Protein AF-A0A9E4B2H9-F1 (afdb_monomer_lite)

Structure (mmCIF, N/CA/C/O backbone):
data_AF-A0A9E4B2H9-F1
#
_entry.id   AF-A0A9E4B2H9-F1
#
loop_
_atom_site.group_PDB
_atom_site.id
_atom_site.type_symbol
_atom_site.label_atom_id
_atom_site.label_alt_id
_atom_site.label_comp_id
_atom_site.label_asym_id
_atom_site.label_entity_id
_atom_site.label_seq_id
_atom_site.pdbx_PDB_ins_code
_atom_site.Cartn_x
_atom_site.Cartn_y
_atom_site.Cartn_z
_atom_site.occupancy
_atom_site.B_iso_or_equiv
_atom_site.auth_seq_id
_atom_site.auth_comp_id
_atom_site.auth_asym_id
_atom_site.auth_atom_id
_atom_site.pdbx_PDB_model_num
ATOM 1 N N . TRP A 1 1 ? -1.159 -6.171 -7.414 1.00 56.97 1 TRP A N 1
ATOM 2 C CA . TRP A 1 1 ? 0.015 -5.582 -8.098 1.00 56.97 1 TRP A CA 1
ATOM 3 C C . TRP A 1 1 ? 0.916 -6.727 -8.570 1.00 56.97 1 TRP A C 1
ATOM 5 O O . TRP A 1 1 ? 1.535 -7.378 -7.738 1.00 56.97 1 TRP A O 1
ATOM 15 N N . HIS A 1 2 ? 0.885 -7.074 -9.861 1.00 56.12 2 HIS A N 1
ATOM 16 C CA . HIS A 1 2 ? 1.492 -8.316 -10.371 1.00 56.12 2 HIS A CA 1
ATOM 17 C C . HIS A 1 2 ? 3.018 -8.215 -10.554 1.00 56.12 2 HIS A C 1
ATOM 19 O O . HIS A 1 2 ? 3.525 -7.125 -10.846 1.00 56.12 2 HIS A O 1
ATOM 25 N N . PRO A 1 3 ? 3.767 -9.320 -10.392 1.00 66.88 3 PRO A N 1
ATOM 26 C CA . PRO A 1 3 ? 5.166 -9.367 -10.803 1.00 66.88 3 PRO A CA 1
ATOM 27 C C . PRO A 1 3 ? 5.279 -9.070 -12.304 1.00 66.88 3 PRO A C 1
ATOM 29 O O . PRO A 1 3 ? 4.424 -9.472 -13.089 1.00 66.88 3 PRO A O 1
ATOM 32 N N . VAL A 1 4 ? 6.327 -8.344 -12.695 1.00 78.75 4 VAL A N 1
ATOM 33 C CA . VAL A 1 4 ? 6.610 -8.077 -14.111 1.00 78.75 4 VAL A CA 1
ATOM 34 C C . VAL A 1 4 ? 7.049 -9.389 -14.752 1.00 78.75 4 VAL A C 1
ATOM 36 O O . VAL A 1 4 ? 8.095 -9.934 -14.393 1.00 78.75 4 VAL A O 1
ATOM 39 N N . VAL A 1 5 ? 6.229 -9.910 -15.662 1.00 83.50 5 VAL A N 1
ATOM 40 C CA . VAL A 1 5 ? 6.544 -11.115 -16.430 1.00 83.50 5 VAL A CA 1
ATOM 41 C C . VAL A 1 5 ? 7.420 -10.702 -17.602 1.00 83.50 5 VAL A C 1
ATOM 43 O O . VAL A 1 5 ? 7.015 -9.887 -18.423 1.00 83.50 5 VAL A O 1
ATOM 46 N N . VAL A 1 6 ? 8.633 -11.246 -17.650 1.00 83.81 6 VAL A N 1
ATOM 47 C CA . VAL A 1 6 ? 9.589 -10.986 -18.730 1.00 83.81 6 VAL A CA 1
ATOM 48 C C . VAL A 1 6 ? 9.412 -12.073 -19.790 1.00 83.81 6 VAL A C 1
ATOM 50 O O . VAL A 1 6 ? 9.622 -13.246 -19.453 1.00 83.81 6 VAL A O 1
ATOM 53 N N . PRO A 1 7 ? 9.026 -11.730 -21.031 1.00 88.12 7 PRO A N 1
ATOM 54 C CA . PRO A 1 7 ? 8.893 -12.702 -22.107 1.00 88.12 7 PRO A CA 1
ATOM 55 C C . PRO A 1 7 ? 10.224 -13.416 -22.402 1.00 88.12 7 PRO A C 1
ATOM 57 O O . PRO A 1 7 ? 11.280 -12.794 -22.267 1.00 88.12 7 PRO A O 1
ATOM 60 N N . PRO A 1 8 ? 10.203 -14.694 -22.831 1.00 87.75 8 PRO A N 1
ATOM 61 C CA . PRO A 1 8 ? 11.420 -15.443 -23.157 1.00 87.75 8 PRO A CA 1
ATOM 62 C C . PRO A 1 8 ? 12.313 -14.747 -24.192 1.00 87.75 8 PRO A C 1
ATOM 64 O O . PRO A 1 8 ? 13.497 -14.577 -23.932 1.00 87.75 8 PRO A O 1
ATOM 67 N N . HIS A 1 9 ? 11.732 -14.216 -25.275 1.00 88.19 9 HIS A N 1
ATOM 68 C CA . HIS A 1 9 ? 12.484 -13.526 -26.333 1.00 88.19 9 HIS A CA 1
ATOM 69 C C . HIS A 1 9 ? 13.243 -12.283 -25.840 1.00 88.19 9 HIS A C 1
ATOM 71 O O . HIS A 1 9 ? 14.289 -11.943 -26.377 1.00 88.19 9 HIS A O 1
ATOM 77 N N . VAL A 1 10 ? 12.750 -11.602 -24.797 1.00 86.50 10 VAL A N 1
ATOM 78 C CA . VAL A 1 10 ? 13.459 -10.457 -24.202 1.00 86.50 10 VAL A CA 1
ATOM 79 C C . VAL A 1 10 ? 14.716 -10.938 -23.482 1.00 86.50 10 VAL A C 1
ATOM 81 O O . VAL A 1 10 ? 15.752 -10.286 -23.559 1.00 86.50 10 VAL A O 1
ATOM 84 N N . LYS A 1 11 ? 14.646 -12.092 -22.804 1.00 83.75 11 LYS A N 1
ATOM 85 C CA . LYS A 1 11 ? 15.816 -12.702 -22.157 1.00 83.75 11 LYS A CA 1
ATOM 86 C C . LYS A 1 11 ? 16.831 -13.165 -23.193 1.00 83.75 11 LYS A C 1
ATOM 88 O O . LYS A 1 11 ? 17.999 -12.836 -23.050 1.00 83.75 11 LYS A O 1
ATOM 93 N N . GLU A 1 12 ? 16.368 -13.832 -24.246 1.00 85.50 12 GLU A N 1
ATOM 94 C CA . GLU A 1 12 ? 17.206 -14.279 -25.364 1.00 85.50 12 GLU A CA 1
ATOM 95 C C . GLU A 1 12 ? 17.902 -13.088 -26.038 1.00 85.50 12 GLU A C 1
ATOM 97 O O . GLU A 1 12 ? 19.114 -13.104 -26.204 1.00 85.50 12 GLU A O 1
ATOM 102 N N . ARG A 1 13 ? 17.183 -11.990 -26.315 1.00 84.62 13 ARG A N 1
ATOM 103 C CA . ARG A 1 13 ? 17.764 -10.762 -26.889 1.00 84.62 13 ARG A CA 1
ATOM 104 C C . ARG A 1 13 ? 18.827 -10.130 -25.983 1.00 84.62 13 ARG A C 1
ATOM 106 O O . ARG A 1 13 ? 19.807 -9.576 -26.480 1.00 84.62 13 ARG A O 1
ATOM 113 N N . ILE A 1 14 ? 18.639 -10.190 -24.662 1.00 81.56 14 ILE A N 1
ATOM 114 C CA . ILE A 1 14 ? 19.653 -9.752 -23.695 1.00 81.56 14 ILE A CA 1
ATOM 115 C C . ILE A 1 14 ? 20.864 -10.690 -23.763 1.00 81.56 14 ILE A C 1
ATOM 117 O O . ILE A 1 14 ? 21.980 -10.209 -23.916 1.00 81.56 14 ILE A O 1
ATOM 121 N N . GLU A 1 15 ? 20.659 -12.006 -23.721 1.00 78.31 15 GLU A N 1
ATOM 122 C CA . GLU A 1 15 ? 21.716 -13.026 -23.793 1.00 78.31 15 GLU A CA 1
ATOM 123 C C . GLU A 1 15 ? 22.528 -12.951 -25.097 1.00 78.31 15 GLU A C 1
ATOM 125 O O . GLU A 1 15 ? 23.756 -12.947 -25.050 1.00 78.31 15 GLU A O 1
ATOM 130 N N . GLU A 1 16 ? 21.883 -12.769 -26.249 1.00 80.62 16 GLU A N 1
ATOM 131 C CA . GLU A 1 16 ? 22.552 -12.549 -27.536 1.00 80.62 16 GLU A CA 1
ATOM 132 C C . GLU A 1 16 ? 23.411 -11.283 -27.518 1.00 80.62 16 GLU A C 1
ATOM 134 O O . GLU A 1 16 ? 24.541 -11.271 -28.014 1.00 80.62 16 GLU A O 1
ATOM 139 N N . ARG A 1 17 ? 22.900 -10.201 -26.920 1.00 72.88 17 ARG A N 1
ATOM 140 C CA . ARG A 1 17 ? 23.664 -8.958 -26.784 1.00 72.88 17 ARG A CA 1
ATOM 141 C C . ARG A 1 17 ? 24.882 -9.153 -25.884 1.00 72.88 17 ARG A C 1
ATOM 143 O O . ARG A 1 17 ? 25.956 -8.646 -26.205 1.00 72.88 17 ARG A O 1
ATOM 150 N N . ILE A 1 18 ? 24.730 -9.944 -24.824 1.00 64.50 18 ILE A N 1
ATOM 151 C CA . ILE A 1 18 ? 25.800 -10.317 -23.895 1.00 64.50 18 ILE A CA 1
ATOM 152 C C . ILE A 1 18 ? 26.868 -11.154 -24.600 1.00 64.50 18 ILE A C 1
ATOM 154 O O . ILE A 1 18 ? 28.053 -10.864 -24.452 1.00 64.50 18 ILE A O 1
ATOM 158 N N . GLU A 1 19 ? 26.487 -12.162 -25.388 1.00 60.78 19 GLU A N 1
ATOM 159 C CA . GLU A 1 19 ? 27.445 -12.984 -26.133 1.00 60.78 19 GLU A CA 1
ATOM 160 C C . GLU A 1 19 ? 28.231 -12.161 -27.158 1.00 60.78 19 GLU A C 1
ATOM 162 O O . GLU A 1 19 ? 29.438 -12.354 -27.316 1.00 60.78 19 GLU A O 1
ATOM 167 N N . VAL A 1 20 ? 27.578 -11.216 -27.839 1.00 59.59 20 VAL A N 1
ATOM 168 C CA . VAL A 1 20 ? 28.233 -10.321 -28.804 1.00 59.59 20 VAL A CA 1
ATOM 169 C C . VAL A 1 20 ? 29.231 -9.383 -28.115 1.00 59.59 20 VAL A C 1
ATOM 171 O O . VAL A 1 20 ? 30.332 -9.187 -28.631 1.00 59.59 20 VAL A O 1
ATOM 174 N N . GLU A 1 21 ? 28.904 -8.853 -26.935 1.00 55.22 21 GLU A N 1
ATOM 175 C CA . GLU A 1 21 ? 29.811 -8.006 -26.143 1.00 55.22 21 GLU A CA 1
ATOM 176 C C . GLU A 1 21 ? 30.905 -8.792 -25.403 1.00 55.22 21 GLU A C 1
ATOM 178 O O . GLU A 1 21 ? 31.947 -8.225 -25.067 1.00 55.22 21 GLU A O 1
ATOM 183 N N . ALA A 1 22 ? 30.713 -10.096 -25.181 1.00 52.25 22 ALA A N 1
ATOM 184 C CA . ALA A 1 22 ? 31.711 -10.997 -24.607 1.00 52.25 22 ALA A CA 1
ATOM 185 C C . ALA A 1 22 ? 32.711 -11.548 -25.645 1.00 52.25 22 ALA A C 1
ATOM 187 O O . ALA A 1 22 ? 33.802 -11.974 -25.273 1.00 52.25 22 ALA A O 1
ATOM 188 N N . ARG A 1 23 ? 32.419 -11.497 -26.952 1.00 52.22 23 ARG A N 1
ATOM 189 C CA . ARG A 1 23 ? 33.335 -11.977 -28.013 1.00 52.22 23 ARG A CA 1
ATOM 190 C C . ARG A 1 23 ? 34.690 -11.252 -28.142 1.00 52.22 23 ARG A C 1
ATOM 192 O O . ARG A 1 23 ? 35.621 -11.887 -28.630 1.00 52.22 23 ARG A O 1
ATOM 199 N N . PRO A 1 24 ? 34.918 -10.012 -27.662 1.00 50.19 24 PRO A N 1
ATOM 200 C CA . PRO A 1 24 ? 36.272 -9.459 -27.567 1.00 50.19 24 PRO A CA 1
ATOM 201 C C . PRO A 1 24 ? 37.110 -10.040 -26.409 1.00 50.19 24 PRO A C 1
ATOM 203 O O . PRO A 1 24 ? 38.235 -9.589 -26.202 1.00 50.19 24 PRO A O 1
ATOM 206 N N . GLN A 1 25 ? 36.597 -11.000 -25.624 1.00 49.62 25 GLN A N 1
ATOM 207 C CA . GLN A 1 25 ? 37.294 -11.559 -24.453 1.00 49.62 25 GLN A CA 1
ATOM 208 C C . GLN A 1 25 ? 38.260 -12.708 -24.787 1.00 49.62 25 GLN A C 1
ATOM 210 O O . GLN A 1 25 ? 39.132 -13.018 -23.976 1.00 49.62 25 GLN A O 1
ATOM 215 N N . GLU A 1 26 ? 38.179 -13.303 -25.981 1.00 48.84 26 GLU A N 1
ATOM 216 C CA . GLU A 1 26 ? 39.083 -14.394 -26.384 1.00 48.84 26 GLU A CA 1
ATOM 217 C C . GLU A 1 26 ? 40.485 -13.903 -26.802 1.00 48.84 26 GLU A C 1
ATOM 219 O O . GLU A 1 26 ? 41.414 -14.700 -26.926 1.00 48.84 26 GLU A O 1
ATOM 224 N N . ALA A 1 27 ? 40.692 -12.586 -26.924 1.00 47.78 27 ALA A N 1
ATOM 225 C CA . ALA A 1 27 ? 41.968 -11.983 -27.313 1.00 47.78 27 ALA A CA 1
ATOM 226 C C . ALA A 1 27 ? 42.647 -11.208 -26.160 1.00 47.78 27 ALA A C 1
ATOM 228 O O . ALA A 1 27 ? 42.928 -10.023 -26.273 1.00 47.78 27 ALA A O 1
ATOM 229 N N . GLY A 1 28 ? 42.937 -11.891 -25.048 1.00 52.50 28 GLY A N 1
ATOM 230 C CA . GLY A 1 28 ? 44.059 -11.567 -24.149 1.00 52.50 28 GLY A CA 1
ATOM 231 C C . GLY A 1 28 ? 44.026 -10.246 -23.349 1.00 52.50 28 GLY A C 1
ATOM 232 O O . GLY A 1 28 ? 44.394 -9.187 -23.839 1.00 52.50 28 GLY A O 1
ATOM 233 N N . ARG A 1 29 ? 43.797 -10.380 -22.030 1.00 54.28 29 ARG A N 1
ATOM 234 C CA . ARG A 1 29 ? 44.039 -9.399 -20.940 1.00 54.28 29 ARG A CA 1
ATOM 235 C C . ARG A 1 29 ? 43.204 -8.117 -20.974 1.00 54.28 29 ARG A C 1
ATOM 237 O O . ARG A 1 29 ? 43.684 -7.026 -21.261 1.00 54.28 29 ARG A O 1
ATOM 244 N N . ILE A 1 30 ? 41.982 -8.247 -20.477 1.00 53.84 30 ILE A N 1
ATOM 245 C CA . ILE A 1 30 ? 41.171 -7.115 -20.033 1.00 53.84 30 ILE A CA 1
ATOM 246 C C . ILE A 1 30 ? 41.682 -6.676 -18.653 1.00 53.84 30 ILE A C 1
ATOM 248 O O . ILE A 1 30 ? 41.723 -7.469 -17.711 1.00 53.84 30 ILE A O 1
ATOM 252 N N . SER A 1 31 ? 42.115 -5.421 -18.526 1.00 54.94 31 SER A N 1
ATOM 253 C CA . SER A 1 31 ? 42.462 -4.840 -17.221 1.00 54.94 31 SER A CA 1
ATOM 254 C C . SER A 1 31 ? 41.214 -4.735 -16.332 1.00 54.94 31 SER A C 1
ATOM 256 O O . SER A 1 31 ? 40.101 -4.602 -16.839 1.00 54.94 31 SER A O 1
ATOM 258 N N . GLY A 1 32 ? 41.369 -4.724 -15.002 1.00 52.28 32 GLY A N 1
ATOM 259 C CA . GLY A 1 32 ? 40.224 -4.603 -14.083 1.00 52.28 32 GLY A CA 1
ATOM 260 C C . GLY A 1 32 ? 39.300 -3.418 -14.407 1.00 52.28 32 GLY A C 1
ATOM 261 O O . GLY A 1 32 ? 38.089 -3.529 -14.268 1.00 52.28 32 GLY A O 1
ATOM 262 N N . ASN A 1 33 ? 39.844 -2.319 -14.942 1.00 52.25 33 ASN A N 1
ATOM 263 C CA . ASN A 1 33 ? 39.079 -1.132 -15.327 1.00 52.25 33 ASN A CA 1
ATOM 264 C C . ASN A 1 33 ? 38.197 -1.357 -16.574 1.00 52.25 33 ASN A C 1
ATOM 266 O O . ASN A 1 33 ? 37.056 -0.905 -16.619 1.00 52.25 33 ASN A O 1
ATOM 270 N N . GLN A 1 34 ? 38.678 -2.123 -17.558 1.00 52.31 34 GLN A N 1
ATOM 271 C CA . GLN A 1 34 ? 37.888 -2.501 -18.736 1.00 52.31 34 GLN A CA 1
ATOM 272 C C . GLN A 1 34 ? 36.802 -3.538 -18.396 1.00 52.31 34 GLN A C 1
ATOM 274 O O . GLN A 1 34 ? 35.731 -3.513 -18.999 1.00 52.31 34 GLN A O 1
ATOM 279 N N . TYR A 1 35 ? 37.020 -4.395 -17.389 1.00 52.22 35 TYR A N 1
ATOM 280 C CA . TYR A 1 35 ? 35.978 -5.286 -16.858 1.00 52.22 35 TYR A CA 1
ATOM 281 C C . TYR A 1 35 ? 34.833 -4.494 -16.204 1.00 52.22 35 TYR A C 1
ATOM 283 O O . TYR A 1 35 ? 33.663 -4.787 -16.428 1.00 52.22 35 TYR A O 1
ATOM 291 N N . TYR A 1 36 ? 35.139 -3.439 -15.441 1.00 49.41 36 TYR A N 1
ATOM 292 C CA . TYR A 1 36 ? 34.101 -2.573 -14.870 1.00 49.41 36 TYR A CA 1
ATOM 293 C C . TYR A 1 36 ? 33.351 -1.758 -15.930 1.00 49.41 36 TYR A C 1
ATOM 295 O O . TYR A 1 36 ? 32.141 -1.586 -15.807 1.00 49.41 36 TYR A O 1
ATOM 303 N N . GLN A 1 37 ? 34.033 -1.287 -16.979 1.00 53.34 37 GLN A N 1
ATOM 304 C CA . GLN A 1 37 ? 33.397 -0.552 -18.079 1.00 53.34 37 GLN A CA 1
ATOM 305 C C . GLN A 1 37 ? 32.466 -1.441 -18.913 1.00 53.34 37 GLN A C 1
ATOM 307 O O . GLN A 1 37 ? 31.335 -1.045 -19.176 1.00 53.34 37 GLN A O 1
ATOM 312 N N . THR A 1 38 ? 32.895 -2.657 -19.258 1.00 56.25 38 THR A N 1
ATOM 313 C CA . THR A 1 38 ? 32.060 -3.641 -19.975 1.00 56.25 38 THR A CA 1
ATOM 314 C C . THR A 1 38 ? 30.878 -4.103 -19.128 1.00 56.25 38 THR A C 1
ATOM 316 O O . THR A 1 38 ? 29.753 -4.130 -19.610 1.00 56.25 38 THR A O 1
ATOM 319 N N . ASN A 1 39 ? 31.079 -4.343 -17.829 1.00 59.56 39 ASN A N 1
ATOM 320 C CA . ASN A 1 39 ? 29.987 -4.670 -16.910 1.00 59.56 39 ASN A CA 1
ATOM 321 C C . ASN A 1 39 ? 29.032 -3.476 -16.706 1.00 59.56 39 ASN A C 1
ATOM 323 O O . ASN A 1 39 ? 27.839 -3.672 -16.538 1.00 59.56 39 ASN A O 1
ATOM 327 N N . SER A 1 40 ? 29.506 -2.227 -16.752 1.00 58.94 40 SER A N 1
ATOM 328 C CA . SER A 1 40 ? 28.631 -1.046 -16.703 1.00 58.94 40 SER A CA 1
ATOM 329 C C . SER A 1 40 ? 27.835 -0.840 -17.996 1.00 58.94 40 SER A C 1
ATOM 331 O O . SER A 1 40 ? 26.672 -0.455 -17.919 1.00 58.94 40 SER A O 1
ATOM 333 N N . ALA A 1 41 ? 28.440 -1.085 -19.161 1.00 61.25 41 ALA A N 1
ATOM 334 C CA . ALA A 1 41 ? 27.769 -1.006 -20.459 1.00 61.25 41 ALA A CA 1
ATOM 335 C C . ALA A 1 41 ? 26.704 -2.107 -20.609 1.00 61.25 41 ALA A C 1
ATOM 337 O O . ALA A 1 41 ? 25.562 -1.788 -20.925 1.00 61.25 41 ALA A O 1
ATOM 338 N N . TYR A 1 42 ? 27.034 -3.348 -20.220 1.00 65.38 42 TYR A N 1
ATOM 339 C CA . TYR A 1 42 ? 26.102 -4.481 -20.087 1.00 65.38 42 TYR A CA 1
ATOM 340 C C . TYR A 1 42 ? 24.823 -4.074 -19.351 1.00 65.38 42 TYR A C 1
ATOM 342 O O . TYR A 1 42 ? 23.704 -4.350 -19.774 1.00 65.38 42 TYR A O 1
ATOM 350 N N . ARG A 1 43 ? 25.008 -3.394 -18.216 1.00 71.31 43 ARG A N 1
ATOM 351 C CA . ARG A 1 43 ? 23.932 -3.022 -17.296 1.00 71.31 43 ARG A CA 1
ATOM 352 C C . ARG A 1 43 ? 23.021 -1.978 -17.954 1.00 71.31 43 ARG A C 1
ATOM 354 O O . ARG A 1 43 ? 21.799 -2.048 -17.863 1.00 71.31 43 ARG A O 1
ATOM 361 N N . GLU A 1 44 ? 23.605 -1.011 -18.654 1.00 78.50 44 GLU A N 1
ATOM 362 C CA . GLU A 1 44 ? 22.853 0.011 -19.389 1.00 78.50 44 GLU A CA 1
ATOM 363 C C . GLU A 1 44 ? 22.069 -0.557 -20.583 1.00 78.50 44 GLU A C 1
ATOM 365 O O . GLU A 1 44 ? 20.909 -0.180 -20.784 1.00 78.50 44 GLU A O 1
ATOM 370 N N . ASP A 1 45 ? 22.662 -1.489 -21.329 1.00 81.94 45 ASP A N 1
ATOM 371 C CA . ASP A 1 45 ? 22.020 -2.160 -22.462 1.00 81.94 45 ASP A CA 1
ATOM 372 C C . ASP A 1 45 ? 20.866 -3.061 -22.010 1.00 81.94 45 ASP A C 1
ATOM 374 O O . ASP A 1 45 ? 19.793 -3.016 -22.616 1.00 81.94 45 ASP A O 1
ATOM 378 N N . GLU A 1 46 ? 21.035 -3.785 -20.898 1.00 84.06 46 GLU A N 1
ATOM 379 C CA . GLU A 1 46 ? 19.958 -4.548 -20.264 1.00 84.06 46 GLU A CA 1
ATOM 380 C C . GLU A 1 46 ? 18.761 -3.629 -19.986 1.00 84.06 46 GLU A C 1
ATOM 382 O O . GLU A 1 46 ? 17.661 -3.855 -20.495 1.00 84.06 46 GLU A O 1
ATOM 387 N N . TYR A 1 47 ? 18.974 -2.540 -19.241 1.00 85.50 47 TYR A N 1
ATOM 388 C CA . TYR A 1 47 ? 17.909 -1.597 -18.905 1.00 85.50 47 TYR A CA 1
ATOM 389 C C . TYR A 1 47 ? 17.219 -1.026 -20.155 1.00 85.50 47 TYR A C 1
ATOM 391 O O . TYR A 1 47 ? 15.992 -0.922 -20.184 1.00 85.50 47 TYR A O 1
ATOM 399 N N . ARG A 1 48 ? 17.985 -0.675 -21.197 1.00 87.31 48 ARG A N 1
ATOM 400 C CA . ARG A 1 48 ? 17.444 -0.152 -22.461 1.00 87.31 48 ARG A CA 1
ATOM 401 C C . ARG A 1 48 ? 16.543 -1.171 -23.159 1.00 87.31 48 ARG A C 1
ATOM 403 O O . ARG A 1 48 ? 15.430 -0.807 -23.531 1.00 87.31 48 ARG A O 1
ATOM 410 N N . ILE A 1 49 ? 16.982 -2.425 -23.284 1.00 88.19 49 ILE A N 1
ATOM 411 C CA . ILE A 1 49 ? 16.188 -3.497 -23.905 1.00 88.19 49 ILE A CA 1
ATOM 412 C C . ILE A 1 49 ? 14.866 -3.676 -23.151 1.00 88.19 49 ILE A C 1
ATOM 414 O O . ILE A 1 49 ? 13.809 -3.751 -23.768 1.00 88.19 49 ILE A O 1
ATOM 418 N N . TYR A 1 50 ? 14.889 -3.659 -21.817 1.00 88.94 50 TYR A N 1
ATOM 419 C CA . TYR A 1 50 ? 13.654 -3.734 -21.037 1.00 88.94 50 TYR A CA 1
ATOM 420 C C . TYR A 1 50 ? 12.707 -2.553 -21.296 1.00 88.94 50 TYR A C 1
ATOM 422 O O . TYR A 1 50 ? 11.502 -2.774 -21.428 1.00 88.94 50 TYR A O 1
ATOM 430 N N . VAL A 1 51 ? 13.217 -1.318 -21.396 1.00 88.44 51 VAL A N 1
ATOM 431 C CA . VAL A 1 51 ? 12.379 -0.152 -21.728 1.00 88.44 51 VAL A CA 1
ATOM 432 C C . VAL A 1 51 ? 11.769 -0.287 -23.123 1.00 88.44 51 VAL A C 1
ATOM 434 O O . VAL A 1 51 ? 10.593 0.031 -23.282 1.00 88.44 51 VAL A O 1
ATOM 437 N N . GLU A 1 52 ? 12.540 -0.747 -24.109 1.00 88.88 52 GLU A N 1
ATOM 438 C CA . GLU A 1 52 ? 12.066 -0.961 -25.483 1.00 88.88 52 GLU A CA 1
ATOM 439 C C . GLU A 1 52 ? 10.965 -2.027 -25.549 1.00 88.88 52 GLU A C 1
ATOM 441 O O . GLU A 1 52 ? 9.939 -1.808 -26.187 1.00 88.88 52 GLU A O 1
ATOM 446 N N . GLU A 1 53 ? 11.157 -3.154 -24.863 1.00 90.81 53 GLU A N 1
ATOM 447 C CA . GLU A 1 53 ? 10.293 -4.334 -24.989 1.00 90.81 53 GLU A CA 1
ATOM 448 C C . GLU A 1 53 ? 9.079 -4.304 -24.055 1.00 90.81 53 GLU A C 1
ATOM 450 O O . GLU A 1 53 ? 7.987 -4.745 -24.411 1.00 90.81 53 GLU A O 1
ATOM 455 N N . LEU A 1 54 ? 9.252 -3.807 -22.826 1.00 87.69 54 LEU A N 1
ATOM 456 C CA . LEU A 1 54 ? 8.201 -3.811 -21.802 1.00 87.69 54 LEU A CA 1
ATOM 457 C C . LEU A 1 54 ? 7.618 -2.422 -21.537 1.00 87.69 54 LEU A C 1
ATOM 459 O O . LEU A 1 54 ? 6.615 -2.299 -20.834 1.00 87.69 54 LEU A O 1
ATOM 463 N N . GLY A 1 55 ? 8.254 -1.366 -22.038 1.00 87.81 55 GLY A N 1
ATOM 464 C CA . GLY A 1 55 ? 7.934 0.005 -21.675 1.00 87.81 55 GLY A CA 1
ATOM 465 C C . GLY A 1 55 ? 8.565 0.448 -20.352 1.00 87.81 55 GLY A C 1
ATOM 466 O O . GLY A 1 55 ? 9.090 -0.335 -19.548 1.00 87.81 55 GLY A O 1
ATOM 467 N N . ARG A 1 56 ? 8.496 1.760 -20.103 1.00 86.62 56 ARG A N 1
ATOM 468 C CA . ARG A 1 56 ? 9.156 2.414 -18.960 1.00 86.62 56 ARG A CA 1
ATOM 469 C C . ARG A 1 56 ? 8.647 1.897 -17.616 1.00 86.62 56 ARG A C 1
ATOM 471 O O . ARG A 1 56 ? 9.445 1.500 -16.773 1.00 86.62 56 ARG A O 1
ATOM 478 N N . ILE A 1 57 ? 7.327 1.859 -17.418 1.00 88.94 57 ILE A N 1
ATOM 479 C CA . ILE A 1 57 ? 6.744 1.505 -16.118 1.00 88.94 57 ILE A CA 1
ATOM 480 C C . ILE A 1 57 ? 7.099 0.067 -15.708 1.00 88.94 57 ILE A C 1
ATOM 482 O O . ILE A 1 57 ? 7.686 -0.095 -14.639 1.00 88.94 57 ILE A O 1
ATOM 486 N N . PRO A 1 58 ? 6.857 -0.989 -16.507 1.00 88.25 58 PRO A N 1
ATOM 487 C CA . PRO A 1 58 ? 7.281 -2.343 -16.138 1.00 88.25 58 PRO A CA 1
ATOM 488 C C . PRO A 1 58 ? 8.786 -2.460 -15.858 1.00 88.25 58 PRO A C 1
ATOM 490 O O . PRO A 1 58 ? 9.185 -3.143 -14.911 1.00 88.25 58 PRO A O 1
ATOM 493 N N . THR A 1 59 ? 9.617 -1.729 -16.599 1.00 87.19 59 THR A N 1
ATOM 494 C CA . THR A 1 59 ? 11.071 -1.697 -16.392 1.00 87.19 59 THR A CA 1
ATOM 495 C C . THR A 1 59 ? 11.454 -1.087 -15.045 1.00 87.19 59 THR A C 1
ATOM 497 O O . THR A 1 59 ? 12.180 -1.705 -14.264 1.00 87.19 59 THR A O 1
ATOM 500 N N . ILE A 1 60 ? 10.886 0.069 -14.697 1.00 86.31 60 ILE A N 1
ATOM 501 C CA . ILE A 1 60 ? 11.085 0.719 -13.391 1.00 86.31 60 ILE A CA 1
ATOM 502 C C . ILE A 1 60 ? 10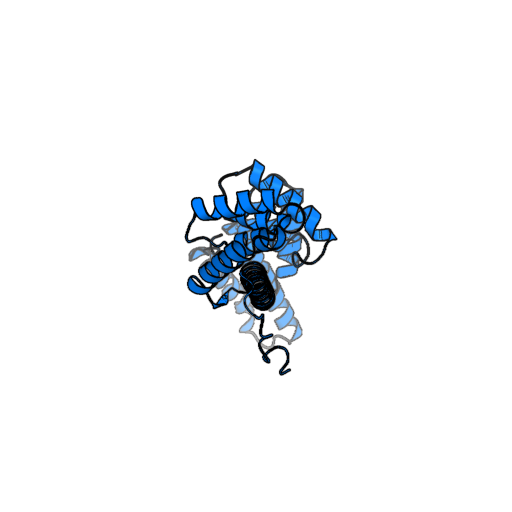.738 -0.249 -12.253 1.00 86.31 60 ILE A C 1
ATOM 504 O O . ILE A 1 60 ? 11.495 -0.423 -11.293 1.00 86.31 60 ILE A O 1
ATOM 508 N N . ARG A 1 61 ? 9.600 -0.939 -12.385 1.00 85.56 61 ARG A N 1
ATOM 509 C CA . ARG A 1 61 ? 9.111 -1.916 -11.403 1.00 85.56 61 ARG A CA 1
ATOM 510 C C . ARG A 1 61 ? 10.081 -3.094 -11.245 1.00 85.56 61 ARG A C 1
ATOM 512 O O . ARG A 1 61 ? 10.308 -3.546 -10.121 1.00 85.56 61 ARG A O 1
ATOM 519 N N . LYS A 1 62 ? 10.664 -3.574 -12.349 1.00 84.88 62 LYS A N 1
ATOM 520 C CA . LYS A 1 62 ? 11.640 -4.676 -12.387 1.00 84.88 62 LYS A CA 1
ATOM 521 C C . LYS A 1 62 ? 12.961 -4.302 -11.712 1.00 84.88 62 LYS A C 1
ATOM 523 O O . LYS A 1 62 ? 13.486 -5.089 -10.924 1.00 84.88 62 LYS A O 1
ATOM 528 N N . PHE A 1 63 ? 13.478 -3.106 -11.975 1.00 83.56 63 PHE A N 1
ATOM 529 C CA . PHE A 1 63 ? 14.827 -2.704 -11.566 1.00 83.56 63 PHE A CA 1
ATOM 530 C C . PHE A 1 63 ? 14.915 -1.971 -10.219 1.00 83.56 63 PHE A C 1
ATOM 532 O O . PHE A 1 63 ? 16.009 -1.597 -9.793 1.00 83.56 63 PHE A O 1
ATOM 539 N N . ARG A 1 64 ? 13.808 -1.832 -9.482 1.00 75.38 64 ARG A N 1
ATOM 540 C CA . ARG A 1 64 ? 13.756 -1.158 -8.170 1.00 75.38 64 ARG A CA 1
ATOM 541 C C . ARG A 1 64 ? 14.829 -1.614 -7.170 1.00 75.38 64 ARG A C 1
ATOM 543 O O . ARG A 1 64 ? 15.432 -0.789 -6.492 1.00 75.38 64 ARG A O 1
ATOM 550 N N . ASN A 1 65 ? 15.031 -2.923 -7.042 1.00 72.00 65 ASN A N 1
ATOM 551 C CA . ASN A 1 65 ? 15.970 -3.508 -6.074 1.00 72.00 65 ASN A CA 1
ATOM 552 C C . ASN A 1 65 ? 17.301 -3.895 -6.728 1.00 72.00 65 ASN A C 1
ATOM 554 O O . ASN A 1 65 ? 18.010 -4.770 -6.237 1.00 72.00 65 ASN A O 1
ATOM 558 N N . SER A 1 66 ? 17.611 -3.268 -7.857 1.00 77.38 66 SER A N 1
ATOM 559 C CA . SER A 1 66 ? 18.826 -3.522 -8.611 1.00 77.38 66 SER A CA 1
ATOM 560 C C . SER A 1 66 ? 19.781 -2.334 -8.527 1.00 77.38 66 SER A C 1
ATOM 562 O O . SER A 1 66 ? 19.462 -1.247 -8.046 1.00 77.38 66 SER A O 1
ATOM 564 N N . ILE A 1 67 ? 20.951 -2.545 -9.099 1.00 72.94 67 ILE A N 1
ATOM 565 C CA . ILE A 1 67 ? 21.944 -1.530 -9.450 1.00 72.94 67 ILE A CA 1
ATOM 566 C C . ILE A 1 67 ? 21.382 -0.348 -10.270 1.00 72.94 67 ILE A C 1
ATOM 568 O O . ILE A 1 67 ? 21.896 0.760 -10.149 1.00 72.94 67 ILE A O 1
ATOM 572 N N . HIS A 1 68 ? 20.295 -0.536 -11.028 1.00 77.81 68 HIS A N 1
ATOM 573 C CA . HIS A 1 68 ? 19.647 0.505 -11.836 1.00 77.81 68 HIS A CA 1
ATOM 574 C C . HIS A 1 68 ? 18.648 1.356 -11.060 1.00 77.81 68 HIS A C 1
ATOM 576 O O . HIS A 1 68 ? 17.985 2.206 -11.649 1.00 77.81 68 HIS A O 1
ATOM 582 N N . ARG A 1 69 ? 18.532 1.172 -9.741 1.00 80.56 69 ARG A N 1
ATOM 583 C CA . ARG A 1 69 ? 17.543 1.870 -8.915 1.00 80.56 69 ARG A CA 1
ATOM 584 C C . ARG A 1 69 ? 17.507 3.384 -9.150 1.00 80.56 69 ARG A C 1
ATOM 586 O O . ARG A 1 69 ? 16.426 3.926 -9.320 1.00 80.56 69 ARG A O 1
ATOM 593 N N . LYS A 1 70 ? 18.662 4.059 -9.181 1.00 81.12 70 LYS A N 1
ATOM 594 C CA . LYS A 1 70 ? 18.719 5.521 -9.382 1.00 81.12 70 LYS A CA 1
ATOM 595 C C . LYS A 1 70 ? 18.172 5.944 -10.746 1.00 81.12 70 LYS A C 1
ATOM 597 O O . LYS A 1 70 ? 17.484 6.951 -10.839 1.00 81.12 70 LYS A O 1
ATOM 602 N N . LYS A 1 71 ? 18.471 5.165 -11.788 1.00 83.62 71 LYS A N 1
ATOM 603 C CA . LYS A 1 71 ? 17.969 5.406 -13.141 1.00 83.62 71 LYS A CA 1
ATOM 604 C C . LYS A 1 71 ? 16.463 5.161 -13.213 1.00 83.62 71 LYS A C 1
ATOM 606 O O . LYS A 1 71 ? 15.738 6.014 -13.696 1.00 83.62 71 LYS A O 1
ATOM 611 N N . ALA A 1 72 ? 15.990 4.062 -12.624 1.00 83.50 72 ALA A N 1
ATOM 612 C CA . ALA A 1 72 ? 14.564 3.767 -12.507 1.00 83.50 72 ALA A CA 1
ATOM 613 C C . ALA A 1 72 ? 13.795 4.855 -11.733 1.00 83.50 72 ALA A C 1
ATOM 615 O O . ALA A 1 72 ? 12.673 5.187 -12.096 1.00 83.50 72 ALA A O 1
ATOM 616 N N . GLU A 1 73 ? 14.385 5.425 -10.679 1.00 83.44 73 GLU A N 1
ATOM 617 C CA . GLU A 1 73 ? 13.800 6.553 -9.942 1.00 83.44 73 GLU A CA 1
ATOM 618 C C . GLU A 1 73 ? 13.734 7.826 -10.807 1.00 83.44 73 GLU A C 1
ATOM 620 O O . GLU A 1 73 ? 12.699 8.488 -10.820 1.00 83.44 73 GLU A O 1
ATOM 625 N N . ALA A 1 74 ? 14.790 8.144 -11.565 1.00 84.62 74 ALA A N 1
ATOM 626 C CA . ALA A 1 74 ? 14.803 9.294 -12.473 1.00 84.62 74 ALA A CA 1
ATOM 627 C C . ALA A 1 74 ? 13.789 9.146 -13.620 1.00 84.62 74 ALA A C 1
ATOM 629 O O . ALA A 1 74 ? 13.025 10.071 -13.892 1.00 84.62 74 ALA A O 1
ATOM 630 N N . ASP A 1 75 ? 13.726 7.968 -14.243 1.00 87.19 75 ASP A N 1
ATOM 631 C CA . ASP A 1 75 ? 12.769 7.676 -15.313 1.00 87.19 75 ASP A CA 1
ATOM 632 C C . ASP A 1 75 ? 11.323 7.700 -14.811 1.00 87.19 75 ASP A C 1
ATOM 634 O O . ASP A 1 75 ? 10.421 8.087 -15.551 1.00 87.19 75 ASP A O 1
ATOM 638 N N . LEU A 1 76 ? 11.089 7.300 -13.557 1.00 87.56 76 LEU A N 1
ATOM 639 C CA . LEU A 1 76 ? 9.773 7.378 -12.931 1.00 87.56 76 LEU A CA 1
ATOM 640 C C . LEU A 1 76 ? 9.339 8.821 -12.690 1.00 87.56 76 LEU A C 1
ATOM 642 O O . LEU A 1 76 ? 8.176 9.144 -12.916 1.00 87.56 76 LEU A O 1
ATOM 646 N N . GLU A 1 77 ? 10.255 9.677 -12.239 1.00 85.62 77 GLU A N 1
ATOM 647 C CA . GLU A 1 77 ? 9.967 11.100 -12.074 1.00 85.62 77 GLU A CA 1
ATOM 648 C C . GLU A 1 77 ? 9.682 11.747 -13.432 1.00 85.62 77 GLU A C 1
ATOM 650 O O . GLU A 1 77 ? 8.683 12.445 -13.573 1.00 85.62 77 GLU A O 1
ATOM 655 N N . GLN A 1 78 ? 10.481 11.445 -14.460 1.00 87.75 78 GLN A N 1
ATOM 656 C CA . GLN A 1 78 ? 10.224 11.943 -15.811 1.00 87.75 78 GLN A CA 1
ATOM 657 C C . GLN A 1 78 ? 8.878 11.447 -16.352 1.00 87.75 78 GLN A C 1
ATOM 659 O O . GLN A 1 78 ? 8.100 12.248 -16.852 1.00 87.75 78 GLN A O 1
ATOM 664 N N . ALA A 1 79 ? 8.564 10.155 -16.209 1.00 88.88 79 ALA A N 1
ATOM 665 C CA . ALA A 1 79 ? 7.281 9.604 -16.645 1.00 88.88 79 ALA A CA 1
ATOM 666 C C . ALA A 1 79 ? 6.096 10.280 -15.937 1.00 88.88 79 ALA A C 1
ATOM 668 O O . ALA A 1 79 ? 5.089 10.575 -16.575 1.00 88.88 79 ALA A O 1
ATOM 669 N N . TYR A 1 80 ? 6.230 10.558 -14.638 1.00 87.06 80 TYR A N 1
ATOM 670 C CA . TYR A 1 80 ? 5.223 11.292 -13.876 1.00 87.06 80 TYR A CA 1
ATOM 671 C C . TYR A 1 80 ? 5.067 12.740 -14.360 1.00 87.06 80 TYR A C 1
ATOM 673 O O . TYR A 1 80 ? 3.946 13.225 -14.459 1.00 87.06 80 TYR A O 1
ATOM 681 N N . MET A 1 81 ? 6.161 13.421 -14.705 1.00 87.25 81 MET A N 1
ATOM 682 C CA . MET A 1 81 ? 6.104 14.780 -15.258 1.00 87.25 81 MET A CA 1
ATOM 683 C C . MET A 1 81 ? 5.520 14.808 -16.678 1.00 87.25 81 MET A C 1
ATOM 685 O O . MET A 1 81 ? 4.797 15.743 -17.014 1.00 87.25 81 MET A O 1
ATOM 689 N N . ASP A 1 82 ? 5.800 13.783 -17.488 1.00 90.50 82 ASP A N 1
ATOM 690 C CA . ASP A 1 82 ? 5.271 13.634 -18.848 1.00 90.50 82 ASP A CA 1
ATOM 691 C C . ASP A 1 82 ? 3.755 13.367 -18.832 1.00 90.50 82 ASP A C 1
ATOM 693 O O . ASP A 1 82 ? 3.020 13.892 -19.670 1.00 90.50 82 ASP A O 1
ATOM 697 N N . ASN A 1 83 ? 3.279 12.537 -17.894 1.00 88.31 83 ASN A N 1
ATOM 698 C CA . ASN A 1 83 ? 1.867 12.177 -17.773 1.00 88.31 83 ASN A CA 1
ATOM 699 C C . ASN A 1 83 ? 1.453 11.907 -16.308 1.00 88.31 83 ASN A C 1
ATOM 701 O O . ASN A 1 83 ? 1.395 10.748 -15.877 1.00 88.31 83 ASN A O 1
ATOM 705 N N . PRO A 1 84 ?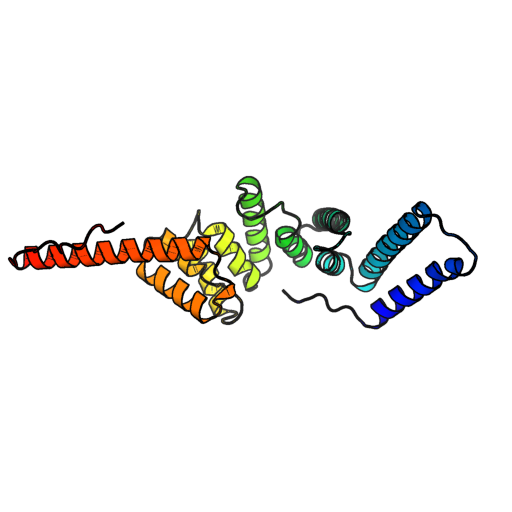 1.132 12.957 -15.530 1.00 86.12 84 PRO A N 1
ATOM 706 C CA . PRO A 1 84 ? 0.815 12.820 -14.106 1.00 86.12 84 PRO A CA 1
ATOM 707 C C . PRO A 1 84 ? -0.533 12.137 -13.836 1.00 86.12 84 PRO A C 1
ATOM 709 O O . PRO A 1 84 ? -0.757 11.647 -12.728 1.00 86.12 84 PRO A O 1
ATOM 712 N N . ASP A 1 85 ? -1.410 12.087 -14.841 1.00 88.06 85 ASP A N 1
ATOM 713 C CA . ASP A 1 85 ? -2.738 11.471 -14.779 1.00 88.06 85 ASP A CA 1
ATOM 714 C C . ASP A 1 85 ? -2.774 10.066 -15.413 1.00 88.06 85 ASP A C 1
ATOM 716 O O . ASP A 1 85 ? -3.849 9.492 -15.576 1.00 88.06 85 ASP A O 1
ATOM 720 N N . ASP A 1 86 ? -1.629 9.464 -15.758 1.00 92.81 86 ASP A N 1
ATOM 721 C CA . ASP A 1 86 ? -1.591 8.034 -16.079 1.00 92.81 86 ASP A CA 1
ATOM 722 C C . ASP A 1 86 ? -1.660 7.199 -14.796 1.00 92.81 86 ASP A C 1
ATOM 724 O O . ASP A 1 86 ? -0.816 7.312 -13.902 1.00 92.81 86 ASP A O 1
ATOM 728 N N . PHE A 1 87 ? -2.648 6.304 -14.718 1.00 92.38 87 PHE A N 1
ATOM 729 C CA . PHE A 1 87 ? -2.913 5.534 -13.503 1.00 92.38 87 PHE A CA 1
ATOM 730 C C . PHE A 1 87 ? -1.708 4.688 -13.094 1.00 92.38 87 PHE A C 1
ATOM 732 O O . PHE A 1 87 ? -1.335 4.651 -11.921 1.00 92.38 87 PHE A O 1
ATOM 739 N N . GLN A 1 88 ? -1.079 3.998 -14.052 1.00 90.56 88 GLN A N 1
ATOM 740 C CA . GLN A 1 88 ? 0.044 3.109 -13.759 1.00 90.56 88 GLN A CA 1
ATOM 741 C C . GLN A 1 88 ? 1.282 3.896 -13.341 1.00 90.56 88 GLN A C 1
ATOM 743 O O . GLN A 1 88 ? 1.993 3.462 -12.432 1.00 90.56 88 GLN A O 1
ATOM 748 N N . THR A 1 89 ? 1.521 5.049 -13.951 1.00 90.56 89 THR A N 1
ATOM 749 C CA . THR A 1 89 ? 2.616 5.957 -13.619 1.00 90.56 89 THR A CA 1
ATOM 750 C C . THR A 1 89 ? 2.423 6.546 -12.234 1.00 90.56 89 THR A C 1
ATOM 752 O O . THR A 1 89 ? 3.304 6.378 -11.392 1.00 90.56 89 THR A O 1
ATOM 755 N N . LEU A 1 90 ? 1.258 7.129 -11.940 1.00 90.88 90 LEU A N 1
ATOM 756 C CA . LEU A 1 90 ? 0.949 7.690 -10.627 1.00 90.88 90 LEU A CA 1
ATOM 757 C C . LEU A 1 90 ? 0.991 6.616 -9.533 1.00 90.88 90 LEU A C 1
ATOM 759 O O . LEU A 1 90 ? 1.600 6.826 -8.481 1.00 90.88 90 LEU A O 1
ATOM 763 N N . LEU A 1 91 ? 0.429 5.431 -9.794 1.00 90.25 91 LEU A N 1
ATOM 764 C CA . LEU A 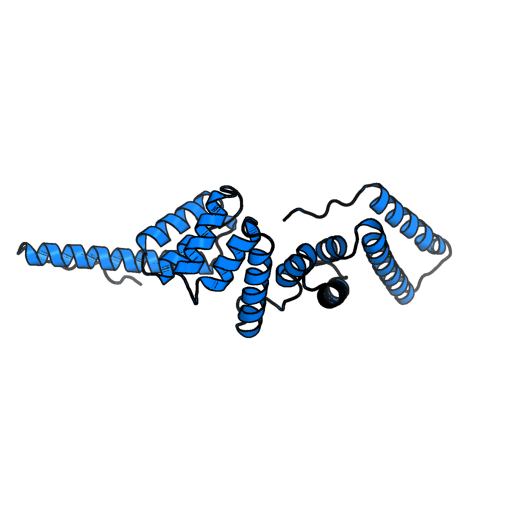1 91 ? 0.486 4.292 -8.878 1.00 90.25 91 LEU A CA 1
ATOM 765 C C . LEU A 1 91 ? 1.932 3.843 -8.637 1.00 90.25 91 LEU A C 1
ATOM 767 O O . LEU A 1 91 ? 2.331 3.585 -7.503 1.00 90.25 91 LEU A O 1
ATOM 771 N N . THR A 1 92 ? 2.743 3.764 -9.686 1.00 87.38 92 THR A N 1
ATOM 772 C CA . THR A 1 92 ? 4.163 3.403 -9.581 1.00 87.38 92 THR A CA 1
ATOM 773 C C . THR A 1 92 ? 4.938 4.485 -8.822 1.00 87.38 92 THR A C 1
ATOM 775 O O . THR A 1 92 ? 5.754 4.162 -7.958 1.00 87.38 92 THR A O 1
ATOM 778 N N . TRP A 1 93 ? 4.623 5.760 -9.044 1.00 87.19 93 TRP A N 1
ATOM 779 C CA . TRP A 1 93 ? 5.231 6.910 -8.380 1.00 87.19 93 TRP A CA 1
ATOM 780 C C . TRP A 1 93 ? 4.926 6.949 -6.879 1.00 87.19 93 TRP A C 1
ATOM 782 O O . TRP A 1 93 ? 5.852 7.046 -6.071 1.00 87.19 93 TRP A O 1
ATOM 792 N N . VAL A 1 94 ? 3.672 6.762 -6.451 1.00 85.44 94 VAL A N 1
ATOM 793 C CA . VAL A 1 94 ? 3.345 6.731 -5.009 1.00 85.44 94 VAL A CA 1
ATOM 794 C C . VAL A 1 94 ? 3.959 5.534 -4.289 1.00 85.44 94 VAL A C 1
ATOM 796 O O . VAL A 1 94 ? 4.295 5.624 -3.100 1.00 85.44 94 VAL A O 1
ATOM 799 N N . VAL A 1 95 ? 4.130 4.415 -4.998 1.00 80.25 95 VAL A N 1
ATOM 800 C CA . VAL A 1 95 ? 4.740 3.204 -4.445 1.00 80.25 95 VAL A CA 1
ATOM 801 C C . VAL A 1 95 ? 6.271 3.324 -4.389 1.00 80.25 95 VAL A C 1
ATOM 803 O O . VAL A 1 95 ? 6.862 2.849 -3.413 1.00 80.25 95 VAL A O 1
ATOM 806 N N . TYR A 1 96 ? 6.917 3.985 -5.361 1.00 76.88 96 TYR A N 1
ATOM 807 C CA . TYR A 1 96 ? 8.385 3.998 -5.500 1.00 76.88 96 TYR A CA 1
ATOM 808 C C . TYR A 1 96 ? 9.065 5.371 -5.476 1.00 76.88 96 TYR A C 1
ATOM 810 O O . TYR A 1 96 ? 10.093 5.494 -4.815 1.00 76.88 96 TYR A O 1
ATOM 818 N N . GLY A 1 97 ? 8.530 6.376 -6.170 1.00 63.72 97 GLY A N 1
ATOM 819 C CA . GLY A 1 97 ? 9.181 7.674 -6.411 1.00 63.72 97 GLY A CA 1
ATOM 820 C C . GLY A 1 97 ? 8.936 8.735 -5.333 1.00 63.72 97 GLY A C 1
ATOM 821 O O . GLY A 1 97 ? 9.799 9.566 -5.071 1.00 63.72 97 GLY A O 1
ATOM 822 N N . GLY A 1 98 ? 7.809 8.673 -4.618 1.00 57.25 98 GLY A N 1
ATOM 823 C CA . GLY A 1 98 ? 7.387 9.702 -3.654 1.00 57.25 98 GLY A CA 1
ATOM 824 C C . GLY A 1 98 ? 8.126 9.722 -2.305 1.00 57.25 98 GLY A C 1
ATOM 825 O O . GLY A 1 98 ? 7.471 9.899 -1.281 1.00 57.25 98 GLY A O 1
ATOM 826 N N . GLY A 1 99 ? 9.442 9.480 -2.281 1.00 50.62 99 GLY A N 1
ATOM 827 C CA . GLY A 1 99 ? 10.348 9.694 -1.146 1.00 50.62 99 GLY A CA 1
ATOM 828 C C . GLY A 1 99 ? 10.039 8.918 0.137 1.00 50.62 99 GLY A C 1
ATOM 829 O O . GLY A 1 99 ? 9.283 9.337 1.008 1.00 50.62 99 GLY A O 1
ATOM 830 N N . GLY A 1 100 ? 10.723 7.791 0.310 1.00 50.72 100 GLY A N 1
ATOM 831 C CA . GLY A 1 100 ? 10.865 7.150 1.614 1.00 50.72 100 GLY A CA 1
ATOM 832 C C . GLY A 1 100 ? 9.586 6.546 2.225 1.00 50.72 100 GLY A C 1
ATOM 833 O O . GLY A 1 100 ? 8.492 6.558 1.642 1.00 50.72 100 GLY A O 1
ATOM 834 N N . PRO A 1 101 ? 9.729 5.909 3.398 1.00 47.25 101 PRO A N 1
ATOM 835 C CA . PRO A 1 101 ? 8.622 5.252 4.079 1.00 47.25 101 PRO A CA 1
ATOM 836 C C . PRO A 1 101 ? 7.549 6.275 4.491 1.00 47.25 101 PRO A C 1
ATOM 838 O O . PRO A 1 101 ? 7.873 7.417 4.804 1.00 47.25 101 PRO A O 1
ATOM 841 N N . MET A 1 102 ? 6.282 5.839 4.578 1.00 46.66 102 MET A N 1
ATOM 842 C CA . MET A 1 102 ? 5.107 6.622 5.044 1.00 46.66 102 MET A CA 1
ATOM 843 C C . MET A 1 102 ? 5.282 7.327 6.406 1.00 46.66 102 MET A C 1
ATOM 845 O O . MET A 1 102 ? 4.401 8.049 6.850 1.00 46.66 102 MET A O 1
ATOM 849 N N . VAL A 1 103 ? 6.404 7.098 7.083 1.00 42.97 103 VAL A N 1
ATOM 850 C CA . VAL A 1 103 ? 6.752 7.650 8.390 1.00 42.97 103 VAL A CA 1
ATOM 851 C C . VAL A 1 103 ? 7.309 9.079 8.280 1.00 42.97 103 VAL A C 1
ATOM 853 O O . VAL A 1 103 ? 7.368 9.771 9.289 1.00 42.97 103 VAL A O 1
ATOM 856 N N . ASN A 1 104 ? 7.700 9.553 7.086 1.00 43.31 104 ASN A N 1
ATOM 857 C CA . ASN A 1 104 ? 8.097 10.952 6.897 1.00 43.31 104 ASN A CA 1
ATOM 858 C C . ASN A 1 104 ? 6.854 11.849 6.666 1.00 43.31 104 ASN A C 1
ATOM 860 O O . ASN A 1 104 ? 6.172 11.672 5.651 1.00 43.31 104 ASN A O 1
ATOM 864 N N . PRO A 1 105 ? 6.577 12.840 7.541 1.00 48.09 105 PRO A N 1
ATOM 865 C CA . PRO A 1 105 ? 5.388 13.694 7.454 1.00 48.09 105 PRO A CA 1
ATOM 866 C C . PRO A 1 105 ? 5.271 14.490 6.145 1.00 48.09 105 PRO A C 1
ATOM 868 O O . PRO A 1 105 ? 4.165 14.688 5.644 1.00 48.09 105 PRO A O 1
ATOM 871 N N . PHE A 1 106 ? 6.397 14.915 5.561 1.00 46.28 106 PHE A N 1
ATOM 872 C CA . PHE A 1 106 ? 6.413 15.705 4.324 1.00 46.28 106 PHE A CA 1
ATOM 873 C C . PHE A 1 106 ? 5.977 14.870 3.111 1.00 46.28 106 PHE A C 1
ATOM 875 O O . PHE A 1 106 ? 5.208 15.326 2.264 1.00 46.28 106 PHE A O 1
ATOM 882 N N . TYR A 1 107 ? 6.403 13.607 3.068 1.00 57.25 107 TYR A N 1
ATOM 883 C CA . TYR A 1 107 ? 6.001 12.665 2.024 1.00 57.25 107 TYR A CA 1
ATOM 884 C C . TYR A 1 107 ? 4.612 12.062 2.273 1.00 57.25 107 TYR A C 1
ATOM 886 O O . TYR A 1 107 ? 3.944 11.656 1.323 1.00 57.25 107 TYR A O 1
ATOM 894 N N . GLY A 1 108 ? 4.133 12.069 3.523 1.00 66.94 108 GLY A N 1
ATOM 895 C CA . GLY A 1 108 ? 2.788 11.623 3.891 1.00 66.94 108 GLY A CA 1
ATOM 896 C C . GLY A 1 108 ? 1.677 12.408 3.188 1.00 66.94 108 GLY A C 1
ATOM 897 O O . GLY A 1 108 ? 0.764 11.795 2.639 1.00 66.94 108 GLY A O 1
ATOM 898 N N . LYS A 1 109 ? 1.783 13.746 3.122 1.00 75.94 109 LYS A N 1
ATOM 899 C CA . LYS A 1 109 ? 0.778 14.588 2.444 1.00 75.94 109 LYS A CA 1
ATOM 900 C C . LYS A 1 109 ? 0.717 14.308 0.939 1.00 75.94 109 LYS A C 1
ATOM 902 O O . LYS A 1 109 ? -0.346 13.963 0.440 1.00 75.94 109 LYS A O 1
ATOM 907 N N . LYS A 1 110 ? 1.860 14.364 0.241 1.00 80.38 110 LYS A N 1
ATOM 908 C CA . LYS A 1 110 ? 1.920 14.093 -1.208 1.00 80.38 110 LYS A CA 1
ATOM 909 C C . LYS A 1 110 ? 1.406 12.694 -1.556 1.00 80.38 110 LYS A C 1
ATOM 911 O O . LYS A 1 110 ? 0.649 12.544 -2.506 1.00 80.38 110 LYS A O 1
ATOM 916 N N . LYS A 1 111 ? 1.770 11.674 -0.765 1.00 79.75 111 LYS A N 1
ATOM 917 C CA . LYS A 1 111 ? 1.257 10.309 -0.962 1.00 79.75 111 LYS A CA 1
ATOM 918 C C . LYS A 1 111 ? -0.248 10.218 -0.740 1.00 79.75 111 LYS A C 1
ATOM 920 O O . LYS A 1 111 ? -0.915 9.545 -1.514 1.00 79.75 111 LYS A O 1
ATOM 925 N N . LYS A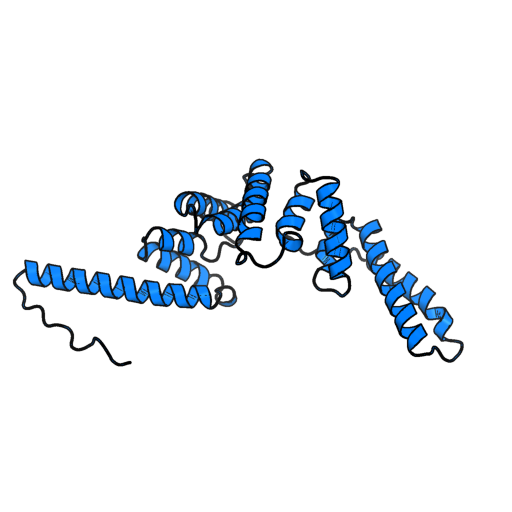 1 112 ? -0.787 10.885 0.284 1.00 86.50 112 LYS A N 1
ATOM 926 C CA . LYS A 1 112 ? -2.233 10.928 0.538 1.00 86.50 112 LYS A CA 1
ATOM 927 C C . LYS A 1 112 ? -2.986 11.541 -0.643 1.00 86.50 112 LYS A C 1
ATOM 929 O O . LYS A 1 112 ? -3.944 10.940 -1.115 1.00 86.50 112 LYS A O 1
ATOM 934 N N . ASP A 1 113 ? -2.532 12.695 -1.124 1.00 88.81 113 ASP A N 1
ATOM 935 C CA . ASP A 1 113 ? -3.177 13.414 -2.227 1.00 88.81 113 ASP A CA 1
ATOM 936 C C . ASP A 1 113 ? -3.125 12.586 -3.522 1.00 88.81 113 ASP A C 1
ATOM 938 O O . ASP A 1 113 ? -4.128 12.438 -4.213 1.00 88.81 113 ASP A O 1
ATOM 942 N N . ALA A 1 114 ? -1.997 11.930 -3.791 1.00 89.69 114 ALA A N 1
ATOM 943 C CA . ALA A 1 114 ? -1.862 11.044 -4.939 1.00 89.69 114 ALA A CA 1
ATOM 944 C C . ALA A 1 114 ? -2.712 9.758 -4.826 1.00 89.69 114 ALA A C 1
ATOM 946 O O . ALA A 1 114 ? -3.282 9.321 -5.821 1.00 89.69 114 ALA A O 1
ATOM 947 N N . TYR A 1 115 ? -2.878 9.171 -3.632 1.00 91.69 115 TYR A N 1
ATOM 948 C CA . TYR A 1 115 ? -3.830 8.065 -3.442 1.00 91.69 115 TYR A CA 1
ATOM 949 C C . TYR A 1 115 ? -5.289 8.506 -3.589 1.00 91.69 115 TYR A C 1
ATOM 951 O O . TYR A 1 115 ? -6.093 7.725 -4.092 1.00 91.69 115 TYR A O 1
ATOM 959 N N . ARG A 1 116 ? -5.637 9.741 -3.200 1.00 94.44 116 ARG A N 1
ATOM 960 C CA . ARG A 1 116 ? -6.964 10.309 -3.487 1.00 94.44 116 ARG A CA 1
ATOM 961 C C . ARG A 1 116 ? -7.181 10.461 -4.986 1.00 94.44 116 ARG A C 1
ATOM 963 O O . ARG A 1 116 ? -8.208 10.020 -5.483 1.00 94.44 116 ARG A O 1
ATOM 970 N N . ARG A 1 117 ? -6.183 10.971 -5.710 1.00 94.56 117 ARG A N 1
ATOM 971 C CA . ARG A 1 117 ? -6.245 11.067 -7.170 1.00 94.56 117 ARG A CA 1
ATOM 972 C C . ARG A 1 117 ? -6.414 9.696 -7.830 1.00 94.56 117 ARG A C 1
ATOM 974 O O . ARG A 1 117 ? -7.293 9.529 -8.662 1.00 94.56 117 ARG A O 1
ATOM 981 N N . LEU A 1 118 ? -5.648 8.690 -7.407 1.00 95.25 118 LEU A N 1
ATOM 982 C CA . LEU A 1 118 ? -5.816 7.311 -7.887 1.00 95.25 118 LEU A CA 1
ATOM 983 C C . LEU A 1 118 ? -7.215 6.754 -7.597 1.00 95.25 118 LEU A C 1
ATOM 985 O O . LEU A 1 118 ? -7.756 6.023 -8.418 1.00 95.25 118 LEU A O 1
ATOM 989 N N . TYR A 1 119 ? -7.802 7.095 -6.449 1.00 95.81 119 TYR A N 1
ATOM 990 C CA . TYR A 1 119 ? -9.165 6.692 -6.103 1.00 95.81 119 TYR A CA 1
ATOM 991 C C . TYR A 1 119 ? -10.214 7.378 -6.989 1.00 95.81 119 TYR A C 1
ATOM 993 O O . TYR A 1 119 ? -11.172 6.734 -7.399 1.00 95.81 119 TYR A O 1
ATOM 1001 N N . GLU A 1 120 ? -10.030 8.655 -7.333 1.00 96.25 120 GLU A N 1
ATOM 1002 C CA . GLU A 1 120 ? -10.899 9.347 -8.298 1.00 96.25 120 GLU A CA 1
ATOM 1003 C C . GLU A 1 120 ? -10.862 8.689 -9.684 1.00 96.25 120 GLU A C 1
ATOM 1005 O O . GLU A 1 120 ? -11.869 8.678 -10.387 1.00 96.25 120 GLU A O 1
ATOM 1010 N N . MET A 1 121 ? -9.706 8.145 -10.076 1.00 96.06 121 MET A N 1
ATOM 1011 C CA . MET A 1 121 ? -9.517 7.469 -11.361 1.00 96.06 121 MET A CA 1
ATOM 1012 C C . MET A 1 121 ? -10.097 6.051 -11.375 1.00 96.06 121 MET A C 1
ATOM 1014 O O . MET A 1 121 ? -10.704 5.649 -12.364 1.00 96.06 121 MET A O 1
ATOM 1018 N N . ASP A 1 122 ? -9.901 5.293 -10.294 1.00 95.69 122 ASP A N 1
ATOM 1019 C CA . ASP A 1 122 ? -10.484 3.965 -10.103 1.00 95.69 122 ASP A CA 1
ATOM 1020 C C . ASP A 1 122 ? -10.904 3.771 -8.633 1.00 95.69 122 ASP A C 1
ATOM 1022 O O . ASP A 1 122 ? -10.094 3.359 -7.787 1.00 95.69 122 ASP A O 1
ATOM 1026 N N . PRO A 1 123 ? -12.187 4.020 -8.311 1.00 95.50 123 PRO A N 1
ATOM 1027 C CA . PRO A 1 123 ? -12.694 3.909 -6.948 1.00 95.50 123 PRO A CA 1
ATOM 1028 C C . PRO A 1 123 ? -12.838 2.457 -6.481 1.00 95.50 123 PRO A C 1
ATOM 1030 O O . PRO A 1 123 ? -13.082 2.207 -5.300 1.00 95.50 123 PRO A O 1
ATOM 1033 N N . THR A 1 124 ? -12.685 1.493 -7.389 1.00 93.38 124 THR A N 1
ATOM 1034 C CA . THR A 1 124 ? -12.812 0.062 -7.112 1.00 93.38 124 THR A CA 1
ATOM 1035 C C . THR A 1 124 ? -11.466 -0.644 -7.014 1.00 93.38 124 THR A C 1
ATOM 1037 O O . THR A 1 124 ? -11.431 -1.844 -6.761 1.00 93.38 124 THR A O 1
ATOM 1040 N N . HIS A 1 125 ? -10.344 0.072 -7.143 1.00 91.88 125 HIS A N 1
ATOM 1041 C CA . HIS A 1 125 ? -9.026 -0.547 -7.083 1.00 91.88 125 HIS A CA 1
ATOM 1042 C C . HIS A 1 125 ? -8.644 -0.939 -5.637 1.00 91.88 125 HIS A C 1
ATOM 1044 O O . HIS A 1 125 ? -8.263 -0.073 -4.835 1.00 91.88 125 HIS A O 1
ATOM 1050 N N . PRO A 1 126 ? -8.576 -2.238 -5.276 1.00 90.25 126 PRO A N 1
ATOM 1051 C CA . PRO A 1 126 ? -8.433 -2.671 -3.877 1.00 90.25 126 PRO A CA 1
ATOM 1052 C C . PRO A 1 126 ? -7.126 -2.196 -3.225 1.00 90.25 126 PRO A C 1
ATOM 1054 O O . PRO A 1 126 ? -7.081 -1.825 -2.053 1.00 90.25 126 PRO A O 1
ATOM 1057 N N . TYR A 1 127 ? -6.042 -2.125 -4.006 1.00 87.75 127 TYR A N 1
ATOM 1058 C CA . TYR A 1 127 ? -4.754 -1.595 -3.532 1.00 87.75 127 TYR A CA 1
ATOM 1059 C C . TYR A 1 127 ? -4.792 -0.112 -3.190 1.00 87.75 127 TYR A C 1
ATOM 1061 O O . TYR A 1 127 ? -4.138 0.294 -2.229 1.00 87.75 127 TYR A O 1
ATOM 1069 N N . VAL A 1 128 ? -5.509 0.680 -3.988 1.00 91.88 128 VAL A N 1
ATOM 1070 C CA . VAL A 1 128 ? -5.600 2.127 -3.806 1.00 91.88 128 VAL A CA 1
ATOM 1071 C C . VAL A 1 128 ? -6.411 2.393 -2.549 1.00 91.88 128 VAL A C 1
ATOM 1073 O O . VAL A 1 128 ? -5.914 3.074 -1.660 1.00 91.88 128 VAL A O 1
ATOM 1076 N N . LEU A 1 129 ? -7.572 1.746 -2.411 1.00 92.25 129 LEU A N 1
ATOM 1077 C CA . LEU A 1 129 ? -8.407 1.805 -1.209 1.00 92.25 129 LEU A CA 1
ATOM 1078 C C . LEU A 1 129 ? -7.622 1.433 0.059 1.00 92.25 129 LEU A C 1
ATOM 1080 O O . LEU A 1 129 ? -7.625 2.174 1.043 1.00 92.25 129 LEU A O 1
ATOM 1084 N N . HIS A 1 130 ? -6.874 0.327 0.022 1.00 88.44 130 HIS A N 1
ATOM 1085 C CA . HIS A 1 130 ? -6.046 -0.106 1.147 1.00 88.44 130 HIS A CA 1
ATOM 1086 C C . HIS A 1 130 ? -4.992 0.939 1.549 1.00 88.44 130 HIS A C 1
ATOM 1088 O O . HIS A 1 130 ? -4.835 1.251 2.732 1.00 88.44 130 HIS A O 1
ATOM 1094 N N . HIS A 1 131 ? -4.251 1.484 0.584 1.00 87.81 131 HIS A N 1
ATOM 1095 C CA . HIS A 1 131 ? -3.184 2.438 0.884 1.00 87.81 131 HIS A CA 1
ATOM 1096 C C . HIS A 1 131 ? -3.710 3.829 1.228 1.00 87.81 131 HIS A C 1
ATOM 1098 O O . HIS A 1 131 ? -3.091 4.517 2.042 1.00 87.81 131 HIS A O 1
ATOM 1104 N N . LEU A 1 132 ? -4.860 4.217 0.679 1.00 91.25 132 LEU A N 1
ATOM 1105 C CA . LEU A 1 132 ? -5.568 5.428 1.065 1.00 91.25 132 LEU A CA 1
ATOM 1106 C C . LEU A 1 132 ? -6.019 5.342 2.530 1.00 91.25 132 LEU A C 1
ATOM 1108 O O . LEU A 1 132 ? -5.761 6.269 3.296 1.00 91.25 132 LEU A O 1
ATOM 1112 N N . ALA A 1 133 ? -6.551 4.194 2.966 1.00 90.75 133 ALA A N 1
ATOM 1113 C CA . ALA A 1 133 ? -6.854 3.947 4.377 1.00 90.75 133 ALA A CA 1
ATOM 1114 C C . ALA A 1 133 ? -5.606 4.074 5.275 1.00 90.75 133 ALA A C 1
ATOM 1116 O O . ALA A 1 133 ? -5.650 4.716 6.324 1.00 90.75 133 ALA A O 1
ATOM 1117 N N . ILE A 1 134 ? -4.456 3.531 4.854 1.00 85.81 134 ILE A N 1
ATOM 1118 C CA . ILE A 1 134 ? -3.192 3.691 5.599 1.00 85.81 134 ILE A CA 1
ATOM 1119 C C . ILE A 1 134 ? -2.727 5.156 5.628 1.00 85.81 134 ILE A C 1
ATOM 1121 O O . ILE A 1 134 ? -2.147 5.599 6.618 1.00 85.81 134 ILE A O 1
ATOM 1125 N N . ALA A 1 135 ? -2.948 5.919 4.563 1.00 85.62 135 ALA A N 1
ATOM 1126 C CA . ALA A 1 135 ? -2.582 7.331 4.535 1.00 85.62 135 ALA A CA 1
ATOM 1127 C C . ALA A 1 135 ? -3.478 8.188 5.450 1.00 85.62 135 ALA A C 1
ATOM 1129 O O . ALA A 1 135 ? -3.039 9.239 5.913 1.00 85.62 135 ALA A O 1
ATOM 1130 N N . LEU A 1 136 ? -4.711 7.740 5.713 1.00 88.00 136 LEU A N 1
ATOM 1131 C CA . LEU A 1 136 ? -5.725 8.500 6.441 1.00 88.00 136 LEU A CA 1
ATOM 1132 C C . LEU A 1 136 ? -5.888 8.105 7.912 1.00 88.00 136 LEU A C 1
ATOM 1134 O O . LEU A 1 136 ? -6.284 8.965 8.692 1.00 88.00 136 LEU A O 1
ATOM 1138 N N . TYR A 1 137 ? -5.561 6.873 8.334 1.00 86.56 137 TYR A N 1
ATOM 1139 C CA . TYR A 1 137 ? -5.978 6.366 9.659 1.00 86.56 137 TYR A CA 1
ATOM 1140 C C . TYR A 1 137 ? -5.535 7.219 10.859 1.00 86.56 137 TYR A C 1
ATOM 1142 O O . TYR A 1 137 ? -6.144 7.137 11.919 1.00 86.56 137 TYR A O 1
ATOM 1150 N N . SER A 1 138 ? -4.460 8.005 10.737 1.00 83.31 138 SER A N 1
ATOM 1151 C CA . SER A 1 138 ? -3.991 8.887 11.812 1.00 83.31 138 SER A CA 1
ATOM 1152 C C . SER A 1 138 ? -4.655 10.265 11.837 1.00 83.31 138 SER A C 1
ATOM 1154 O O . SER A 1 138 ? -4.538 10.951 12.846 1.00 83.31 138 SER A O 1
ATOM 1156 N N . THR A 1 139 ? -5.278 10.700 10.740 1.00 88.19 139 THR A N 1
ATOM 1157 C CA . THR A 1 139 ? -5.893 12.035 10.613 1.00 88.19 139 THR A CA 1
ATOM 1158 C C . THR A 1 139 ? -7.409 11.980 10.485 1.00 88.19 139 THR A C 1
ATOM 1160 O O . THR A 1 139 ? -8.080 12.858 11.007 1.00 88.19 139 THR A O 1
ATOM 1163 N N . ASP A 1 140 ? -7.931 10.964 9.798 1.00 92.31 140 ASP A N 1
ATOM 1164 C CA . ASP A 1 140 ? -9.360 10.713 9.618 1.00 92.31 140 ASP A CA 1
ATOM 1165 C C . ASP A 1 140 ? -9.632 9.198 9.729 1.00 92.31 140 ASP A C 1
ATOM 1167 O O . ASP A 1 140 ? -9.688 8.477 8.726 1.00 92.31 140 ASP A O 1
ATOM 1171 N N . PRO A 1 141 ? -9.696 8.667 10.964 1.00 89.38 141 PRO A N 1
ATOM 1172 C CA . PRO A 1 141 ? -9.868 7.237 11.194 1.00 89.38 141 PRO A CA 1
ATOM 1173 C C . PRO A 1 141 ? -11.242 6.702 10.763 1.00 89.38 141 PRO A C 1
ATOM 1175 O O . PRO A 1 141 ? -11.334 5.517 10.439 1.00 89.38 141 PRO A O 1
ATOM 1178 N N . GLN A 1 142 ? -12.296 7.529 10.724 1.00 95.75 142 GLN A N 1
ATOM 1179 C CA . GLN A 1 142 ? -13.602 7.120 10.194 1.00 95.75 142 GLN A CA 1
ATOM 1180 C C . GLN A 1 142 ? -13.557 6.936 8.676 1.00 95.75 142 GLN A C 1
ATOM 1182 O O . GLN A 1 142 ? -13.965 5.881 8.186 1.00 95.75 142 GLN A O 1
ATOM 1187 N N . GLU A 1 143 ? -13.043 7.923 7.935 1.00 95.31 143 GLU A N 1
ATOM 1188 C CA . GLU A 1 143 ? -12.923 7.829 6.476 1.00 95.31 143 GLU A CA 1
ATOM 1189 C C . GLU A 1 143 ? -12.009 6.653 6.091 1.00 95.31 143 GLU A C 1
ATOM 1191 O O . GLU A 1 143 ? -12.355 5.820 5.248 1.00 95.31 143 GLU A O 1
ATOM 1196 N N . ALA A 1 144 ? -10.874 6.515 6.786 1.00 92.94 144 ALA A N 1
ATOM 1197 C CA . ALA A 1 144 ? -9.941 5.409 6.593 1.00 92.94 144 ALA A CA 1
ATOM 1198 C C . ALA A 1 144 ? -10.590 4.034 6.804 1.00 92.94 144 ALA A C 1
ATOM 1200 O O . ALA A 1 144 ? -10.318 3.105 6.038 1.00 92.94 144 ALA A O 1
ATOM 1201 N N . LEU A 1 145 ? -11.452 3.894 7.817 1.00 94.50 145 LEU A N 1
ATOM 1202 C CA . LEU A 1 145 ? -12.168 2.647 8.077 1.00 94.50 145 LEU A CA 1
ATOM 1203 C C . LEU A 1 145 ? -13.095 2.285 6.910 1.00 94.50 145 LEU A C 1
ATOM 1205 O O . LEU A 1 145 ? -13.125 1.121 6.512 1.00 94.50 145 LEU A O 1
ATOM 1209 N N . GLY A 1 146 ? -13.794 3.266 6.332 1.00 95.25 146 GLY A N 1
ATOM 1210 C CA . GLY A 1 146 ? -14.638 3.065 5.151 1.00 95.25 146 GLY A CA 1
ATOM 1211 C C . GLY A 1 146 ? -13.857 2.463 3.980 1.00 95.25 146 GLY A C 1
ATOM 1212 O O . GLY A 1 146 ? -14.231 1.408 3.463 1.00 95.25 146 GLY A O 1
ATOM 1213 N N . TYR A 1 147 ? -12.715 3.059 3.627 1.00 94.38 147 TYR A N 1
ATOM 1214 C CA . TYR A 1 147 ? -11.853 2.535 2.559 1.00 94.38 147 TYR A CA 1
ATOM 1215 C C . TYR A 1 147 ? -11.244 1.168 2.899 1.00 94.38 147 TYR A C 1
ATOM 1217 O O . TYR A 1 147 ? -11.153 0.299 2.030 1.00 94.38 147 TYR A O 1
ATOM 1225 N N . ALA A 1 148 ? -10.845 0.944 4.156 1.00 91.12 148 ALA A N 1
ATOM 1226 C CA . ALA A 1 148 ? -10.290 -0.336 4.590 1.00 91.12 148 ALA A CA 1
ATOM 1227 C C . ALA A 1 148 ? -11.307 -1.477 4.443 1.00 91.12 148 ALA A C 1
ATOM 1229 O O . ALA A 1 148 ? -10.947 -2.558 3.975 1.00 91.12 148 ALA A O 1
ATOM 1230 N N . LEU A 1 149 ? -12.567 -1.239 4.816 1.00 92.19 149 LEU A N 1
ATOM 1231 C CA . LEU A 1 149 ? -13.649 -2.215 4.679 1.00 92.19 149 LEU A CA 1
ATOM 1232 C C . LEU A 1 149 ? -14.056 -2.417 3.213 1.00 92.19 149 LEU A C 1
ATOM 1234 O O . LEU A 1 149 ? -14.275 -3.555 2.804 1.00 92.19 149 LEU A O 1
ATOM 1238 N N . ALA A 1 150 ? -14.084 -1.355 2.402 1.00 92.69 150 ALA A N 1
ATOM 1239 C CA . ALA A 1 150 ? -14.339 -1.465 0.965 1.00 92.69 150 ALA A CA 1
ATOM 1240 C C . ALA A 1 150 ? -13.275 -2.323 0.257 1.00 92.69 150 ALA A C 1
ATOM 1242 O O . ALA A 1 150 ? -13.616 -3.214 -0.519 1.00 92.69 150 ALA A O 1
ATOM 1243 N N . ALA A 1 151 ? -11.992 -2.131 0.589 1.00 90.44 151 ALA A N 1
ATOM 1244 C CA . ALA A 1 151 ? -10.908 -2.967 0.074 1.00 90.44 151 ALA A CA 1
ATOM 1245 C C . ALA A 1 151 ? -11.084 -4.448 0.461 1.00 90.44 151 ALA A C 1
ATOM 1247 O O . ALA A 1 151 ? -10.915 -5.318 -0.390 1.00 90.44 151 ALA A O 1
ATOM 1248 N N . GLN A 1 152 ? -11.467 -4.731 1.719 1.00 87.25 152 GLN A N 1
ATOM 1249 C CA . GLN A 1 152 ? -11.775 -6.097 2.185 1.00 87.25 152 GLN A CA 1
ATOM 1250 C C . GLN A 1 152 ? -12.930 -6.728 1.411 1.00 87.25 152 GLN A C 1
ATOM 1252 O O . GLN A 1 152 ? -12.912 -7.928 1.164 1.00 87.25 152 GLN A O 1
ATOM 1257 N N . HIS A 1 153 ? -13.951 -5.941 1.082 1.00 89.88 153 HIS A N 1
ATOM 1258 C CA . HIS A 1 153 ? -15.128 -6.441 0.386 1.00 89.88 153 HIS A CA 1
ATOM 1259 C C . HIS A 1 153 ? -14.815 -6.824 -1.063 1.00 89.88 153 HIS A C 1
ATOM 1261 O O . HIS A 1 153 ? -15.227 -7.890 -1.512 1.00 89.88 153 HIS A O 1
ATOM 1267 N N . LEU A 1 154 ? -14.072 -5.970 -1.771 1.00 89.25 154 LEU A N 1
ATOM 1268 C CA . LEU A 1 154 ? -13.725 -6.181 -3.177 1.00 89.25 154 LEU A CA 1
ATOM 1269 C C . LEU A 1 154 ? -12.763 -7.350 -3.366 1.00 89.25 154 LEU A C 1
ATOM 1271 O O . LEU A 1 154 ? -12.883 -8.107 -4.321 1.00 89.25 154 LEU A O 1
ATOM 1275 N N . GLU A 1 155 ? -11.827 -7.511 -2.439 1.00 83.56 155 GLU A N 1
ATOM 1276 C CA . GLU A 1 155 ? -10.868 -8.599 -2.482 1.00 83.56 155 GLU A CA 1
ATOM 1277 C C . GLU A 1 155 ? -10.587 -9.125 -1.062 1.00 83.56 155 GLU A C 1
ATOM 1279 O O . GLU A 1 155 ? -9.629 -8.708 -0.400 1.00 83.56 155 GLU A O 1
ATOM 1284 N N . PRO A 1 156 ? -11.375 -10.101 -0.585 1.00 73.62 156 PRO A N 1
ATOM 1285 C CA . PRO A 1 156 ? -11.237 -10.655 0.766 1.00 73.62 156 PRO A CA 1
ATOM 1286 C C . PRO A 1 156 ? -9.863 -11.276 1.052 1.00 73.62 156 PRO A C 1
ATOM 1288 O O . PRO A 1 156 ? -9.429 -11.348 2.204 1.00 73.62 156 PRO A O 1
ATOM 1291 N N . HIS A 1 157 ? -9.167 -11.716 0.001 1.00 70.69 157 HIS A N 1
ATOM 1292 C CA . HIS A 1 157 ? -7.827 -12.299 0.071 1.00 70.69 157 HIS A CA 1
ATOM 1293 C C . HIS A 1 157 ? -6.713 -11.284 -0.242 1.00 70.69 157 HIS A C 1
ATOM 1295 O O . HIS A 1 157 ? -5.537 -11.547 0.034 1.00 70.69 157 HIS A O 1
ATOM 1301 N N . TYR A 1 158 ? -7.057 -10.106 -0.773 1.00 65.06 158 TYR A N 1
ATOM 1302 C CA . TYR A 1 158 ? -6.104 -9.047 -1.082 1.00 65.06 158 TYR A CA 1
ATOM 1303 C C . TYR A 1 158 ? -5.977 -8.097 0.099 1.00 65.06 158 TYR A C 1
ATOM 1305 O O . TYR A 1 158 ? -6.786 -7.203 0.307 1.00 65.06 158 TYR A O 1
ATOM 1313 N N . ILE A 1 159 ? -4.922 -8.334 0.875 1.00 62.16 159 ILE A N 1
ATOM 1314 C CA . ILE A 1 159 ? -4.374 -7.495 1.950 1.00 62.16 159 ILE A CA 1
ATOM 1315 C C . ILE A 1 159 ? -5.236 -6.276 2.317 1.00 62.16 159 ILE A C 1
ATOM 1317 O O . ILE A 1 159 ? -5.112 -5.200 1.729 1.00 62.16 159 ILE A O 1
ATOM 1321 N N . PRO A 1 160 ? -5.886 -6.387 3.481 1.00 59.50 160 PRO A N 1
ATOM 1322 C CA . PRO A 1 160 ? -5.661 -5.371 4.489 1.00 59.50 160 PRO A CA 1
ATOM 1323 C C . PRO A 1 160 ? -5.422 -6.062 5.827 1.00 59.50 160 PRO A C 1
ATOM 1325 O O . PRO A 1 160 ? -6.333 -6.333 6.602 1.00 59.50 160 PRO A O 1
ATOM 1328 N N . ARG A 1 161 ? -4.150 -6.366 6.099 1.00 67.31 161 ARG A N 1
ATOM 1329 C CA . ARG A 1 161 ? -3.713 -7.098 7.297 1.00 67.31 161 ARG A CA 1
ATOM 1330 C C . ARG A 1 161 ? -3.729 -6.176 8.530 1.00 67.31 161 ARG A C 1
ATOM 1332 O O . ARG A 1 161 ? -2.682 -5.825 9.071 1.00 67.31 161 ARG A O 1
ATOM 1339 N N . GLY A 1 162 ? -4.931 -5.758 8.939 1.00 79.19 162 GLY A N 1
ATOM 1340 C CA . GLY A 1 162 ? -5.217 -5.045 10.189 1.00 79.19 162 GLY A CA 1
ATOM 1341 C C . GLY A 1 162 ? -5.320 -3.519 10.094 1.00 79.19 162 GLY A C 1
ATOM 1342 O O . GLY A 1 162 ? -5.158 -2.853 11.114 1.00 79.19 162 GLY A O 1
ATOM 1343 N N . VAL A 1 163 ? -5.546 -2.936 8.909 1.00 85.62 163 VAL A N 1
ATOM 1344 C CA . VAL A 1 163 ? -5.713 -1.469 8.771 1.00 85.62 163 VAL A CA 1
ATOM 1345 C C . VAL A 1 163 ? -7.008 -0.990 9.420 1.00 85.62 163 VAL A C 1
ATOM 1347 O O . VAL A 1 163 ? -6.999 0.010 10.127 1.00 85.62 163 VAL A O 1
ATOM 1350 N N . ASP A 1 164 ? -8.089 -1.744 9.266 1.00 89.88 164 ASP A N 1
ATOM 1351 C CA . ASP A 1 164 ? -9.320 -1.585 10.042 1.00 89.88 164 ASP A CA 1
ATOM 1352 C C . ASP A 1 164 ? -9.045 -1.645 11.553 1.00 89.88 164 ASP A C 1
ATOM 1354 O O . ASP A 1 164 ? -9.536 -0.808 12.300 1.00 89.88 164 ASP A O 1
ATOM 1358 N N . GLY A 1 165 ? -8.172 -2.553 12.001 1.00 89.19 165 GLY A N 1
ATOM 1359 C CA . GLY A 1 165 ? -7.710 -2.616 13.389 1.00 89.19 165 GLY A CA 1
ATOM 1360 C C . GLY A 1 165 ? -6.982 -1.350 13.852 1.00 89.19 165 GLY A C 1
ATOM 1361 O O . GLY A 1 165 ? -7.192 -0.898 14.977 1.00 89.19 165 GLY A O 1
ATOM 1362 N N . LEU A 1 166 ? -6.161 -0.741 12.988 1.00 86.88 166 LEU A N 1
ATOM 1363 C CA . LEU A 1 166 ? -5.531 0.557 13.265 1.00 86.88 166 LEU A CA 1
ATOM 1364 C C . LEU A 1 166 ? -6.572 1.677 13.359 1.00 86.88 166 LEU A C 1
ATOM 1366 O O . LEU A 1 166 ? -6.456 2.523 14.243 1.00 86.88 166 LEU A O 1
ATOM 1370 N N . CYS A 1 167 ? -7.579 1.664 12.484 1.00 89.94 167 CYS A N 1
ATOM 1371 C CA . CYS A 1 167 ? -8.664 2.641 12.501 1.00 89.94 167 CYS A CA 1
ATOM 1372 C C . CYS A 1 167 ? -9.484 2.501 13.787 1.00 89.94 167 CYS A C 1
ATOM 1374 O O . CYS A 1 167 ? -9.570 3.455 14.549 1.00 89.94 167 CYS A O 1
ATOM 1376 N N . TYR A 1 168 ? -9.980 1.301 14.109 1.00 92.19 168 TYR A N 1
ATOM 1377 C CA . TYR A 1 168 ? -10.711 1.040 15.354 1.00 92.19 168 TYR A CA 1
ATOM 1378 C C . TYR A 1 168 ? -9.918 1.443 16.600 1.00 92.19 168 TYR A C 1
ATOM 1380 O O . TYR A 1 168 ? -10.481 2.044 17.509 1.00 92.19 168 TYR A O 1
ATOM 1388 N N . ALA A 1 169 ? -8.605 1.187 16.627 1.00 86.25 169 ALA A N 1
ATOM 1389 C CA . ALA A 1 169 ? -7.756 1.601 17.740 1.00 86.25 169 ALA A CA 1
ATOM 1390 C C . ALA A 1 169 ? -7.674 3.130 17.890 1.00 86.25 169 ALA A C 1
ATOM 1392 O O . ALA A 1 169 ? -7.656 3.616 19.016 1.00 86.25 169 ALA A O 1
ATOM 1393 N N . GLN A 1 170 ? -7.635 3.883 16.785 1.00 86.88 170 GLN A N 1
ATOM 1394 C CA . GLN A 1 170 ? -7.681 5.351 16.820 1.00 86.88 170 GLN A CA 1
ATOM 1395 C C . GLN A 1 170 ? -9.061 5.889 17.209 1.00 86.88 170 GLN A C 1
ATOM 1397 O O . GLN A 1 170 ? -9.154 6.942 17.830 1.00 86.88 170 GLN A O 1
ATOM 1402 N N . LEU A 1 171 ? -10.122 5.144 16.894 1.00 90.62 171 LEU A N 1
ATOM 1403 C CA . LEU A 1 171 ? -11.495 5.443 17.310 1.00 90.62 171 LEU A CA 1
ATOM 1404 C C . LEU A 1 171 ? -11.793 5.068 18.768 1.00 90.62 171 LEU A C 1
ATOM 1406 O O . LEU A 1 171 ? -12.885 5.352 19.250 1.00 90.62 171 LEU A O 1
ATOM 1410 N N . GLY A 1 172 ? -10.861 4.408 19.461 1.00 86.44 172 GLY A N 1
ATOM 1411 C CA . GLY A 1 172 ? -11.061 3.905 20.822 1.00 86.44 172 GLY A CA 1
ATOM 1412 C C . GLY A 1 172 ? -11.891 2.618 20.916 1.00 86.44 172 GLY A C 1
ATOM 1413 O O . GLY A 1 172 ? -12.131 2.134 22.017 1.00 86.44 172 GLY A O 1
ATOM 1414 N N . ASP A 1 173 ? -12.294 2.012 19.793 1.00 91.69 173 ASP A N 1
ATOM 1415 C CA . ASP A 1 173 ? -12.988 0.717 19.773 1.00 91.69 173 ASP A CA 1
ATOM 1416 C C . ASP A 1 173 ? -11.967 -0.429 19.865 1.00 91.69 173 ASP A C 1
ATOM 1418 O O . ASP A 1 173 ? -11.631 -1.125 18.900 1.00 91.69 173 ASP A O 1
ATOM 1422 N N . TYR A 1 174 ? -11.401 -0.583 21.060 1.00 87.56 174 TYR A N 1
ATOM 1423 C CA . TYR A 1 174 ? -10.318 -1.522 21.337 1.00 87.56 174 TYR A CA 1
ATOM 1424 C C . TYR A 1 174 ? -10.714 -2.991 21.138 1.00 87.56 174 TYR A C 1
ATOM 1426 O O . TYR A 1 174 ? -9.868 -3.811 20.766 1.00 87.56 174 TYR A O 1
ATOM 1434 N N . GLU A 1 175 ? -11.990 -3.332 21.327 1.00 88.88 175 GLU A N 1
ATOM 1435 C CA . GLU A 1 175 ? -12.491 -4.691 21.114 1.00 88.88 175 GLU A CA 1
ATOM 1436 C C . GLU A 1 175 ? -12.518 -5.049 19.625 1.00 88.88 175 GLU A C 1
ATOM 1438 O O . GLU A 1 175 ? -11.956 -6.083 19.235 1.00 88.88 175 GLU A O 1
ATOM 1443 N N . LYS A 1 176 ? -13.074 -4.175 18.771 1.00 91.06 176 LYS A N 1
ATOM 1444 C CA . LYS A 1 176 ? -13.035 -4.379 17.314 1.00 91.06 176 LYS A CA 1
ATOM 1445 C C . LYS A 1 176 ? -11.616 -4.306 16.769 1.00 91.06 176 LYS A C 1
ATOM 1447 O O . LYS A 1 176 ? -11.264 -5.103 15.897 1.00 91.06 176 LYS A O 1
ATOM 1452 N N . ALA A 1 177 ? -10.774 -3.432 17.321 1.00 89.81 177 ALA A N 1
ATOM 1453 C CA . ALA A 1 177 ? -9.364 -3.366 16.959 1.00 89.81 177 ALA A CA 1
ATOM 1454 C C . ALA A 1 177 ? -8.661 -4.708 17.201 1.00 89.81 177 ALA A C 1
ATOM 1456 O O . ALA A 1 177 ? -8.009 -5.249 16.305 1.00 89.81 177 ALA A O 1
ATOM 1457 N N . LEU A 1 178 ? -8.837 -5.290 18.392 1.00 88.44 178 LEU A N 1
ATOM 1458 C CA . LEU A 1 178 ? -8.240 -6.574 18.740 1.00 88.44 178 LEU A CA 1
ATOM 1459 C C . LEU A 1 178 ? -8.766 -7.710 17.854 1.00 88.44 178 LEU A C 1
ATOM 1461 O O . LEU A 1 178 ? -7.982 -8.556 17.422 1.00 88.44 178 LEU A O 1
ATOM 1465 N N . ALA A 1 179 ? -10.068 -7.728 17.561 1.00 88.69 179 ALA A N 1
ATOM 1466 C CA . ALA A 1 179 ? -10.662 -8.704 16.651 1.00 88.69 179 ALA A CA 1
ATOM 1467 C C . ALA A 1 179 ? -10.068 -8.593 15.236 1.00 88.69 179 ALA A C 1
ATOM 1469 O O . ALA A 1 179 ? -9.649 -9.600 14.665 1.00 88.69 179 ALA A O 1
ATOM 1470 N N . ALA A 1 180 ? -9.951 -7.378 14.696 1.00 88.31 180 ALA A N 1
ATOM 1471 C CA . ALA A 1 180 ? -9.339 -7.126 13.394 1.00 88.31 180 ALA A CA 1
ATOM 1472 C C . ALA A 1 180 ? -7.867 -7.568 13.342 1.00 88.31 180 ALA A C 1
ATOM 1474 O O . ALA A 1 180 ? -7.466 -8.267 12.411 1.00 88.31 180 ALA A O 1
ATOM 1475 N N . PHE A 1 181 ? -7.070 -7.257 14.370 1.00 86.25 181 PHE A N 1
ATOM 1476 C CA . PHE A 1 181 ? -5.678 -7.710 14.432 1.00 86.25 181 PHE A CA 1
ATOM 1477 C C . PHE A 1 181 ? -5.549 -9.230 14.560 1.00 86.25 181 PHE A C 1
ATOM 1479 O O . PHE A 1 181 ? -4.664 -9.810 13.935 1.00 86.25 181 PHE A O 1
ATOM 1486 N N . LYS A 1 182 ? -6.435 -9.894 15.314 1.00 85.25 182 LYS A N 1
ATOM 1487 C CA . LYS A 1 182 ? -6.475 -11.363 15.393 1.00 85.25 182 LYS A CA 1
ATOM 1488 C C . LYS A 1 182 ? -6.794 -11.992 14.039 1.00 85.25 182 LYS A C 1
ATOM 1490 O O . LYS A 1 182 ? -6.100 -12.923 13.642 1.00 85.25 182 LYS A O 1
ATOM 1495 N N . ARG A 1 183 ? -7.787 -11.461 13.313 1.00 86.06 183 ARG A N 1
ATOM 1496 C CA . ARG A 1 183 ? -8.101 -11.903 11.941 1.00 86.06 183 ARG A CA 1
ATOM 1497 C C . ARG A 1 183 ? -6.893 -11.738 11.020 1.00 86.06 183 ARG A C 1
ATOM 1499 O O . ARG A 1 183 ? -6.525 -12.677 10.323 1.00 86.06 183 ARG A O 1
ATOM 1506 N N . ALA A 1 184 ? -6.237 -10.578 11.071 1.00 82.44 184 ALA A N 1
ATOM 1507 C CA . ALA A 1 184 ? -5.037 -10.313 10.284 1.00 82.44 184 ALA A CA 1
ATOM 1508 C C . ALA A 1 184 ? -3.881 -11.270 10.623 1.00 82.44 184 ALA A C 1
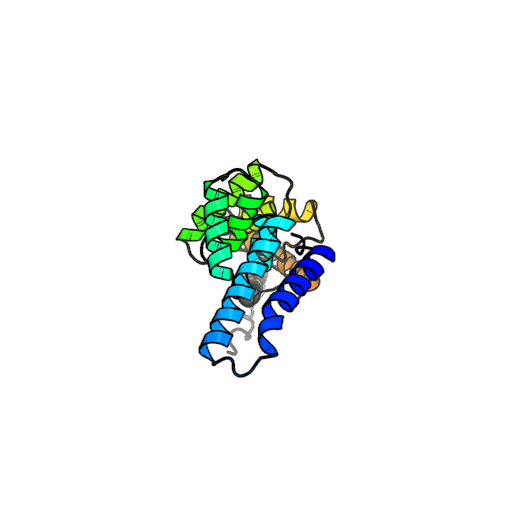ATOM 1510 O O . ALA A 1 184 ? -3.194 -11.737 9.718 1.00 82.44 184 ALA A O 1
ATOM 1511 N N . HIS A 1 185 ? -3.687 -11.585 11.908 1.00 82.56 185 HIS A N 1
ATOM 1512 C CA . HIS A 1 185 ? -2.658 -12.521 12.359 1.00 82.56 185 HIS A CA 1
ATOM 1513 C C . HIS A 1 185 ? -2.931 -13.951 11.912 1.00 82.56 185 HIS A C 1
ATOM 1515 O O . HIS A 1 185 ? -2.017 -14.611 11.436 1.00 82.56 185 HIS A O 1
ATOM 1521 N N . ALA A 1 186 ? -4.177 -14.412 12.022 1.00 82.44 186 ALA A N 1
ATOM 1522 C CA . ALA A 1 186 ? -4.565 -15.751 11.592 1.00 82.44 186 ALA A CA 1
ATOM 1523 C C . ALA A 1 186 ? -4.398 -15.944 10.078 1.00 82.44 186 ALA A C 1
ATOM 1525 O O . ALA A 1 186 ? -3.970 -17.006 9.641 1.00 82.44 186 ALA A O 1
ATOM 1526 N N . ALA A 1 187 ? -4.708 -14.914 9.285 1.00 77.94 187 ALA A N 1
ATOM 1527 C CA . ALA A 1 187 ? -4.555 -14.968 7.835 1.00 77.94 187 ALA A CA 1
ATOM 1528 C C . ALA A 1 187 ? -3.085 -14.945 7.394 1.00 77.94 187 ALA A C 1
ATOM 1530 O O . ALA A 1 187 ? -2.741 -15.546 6.379 1.00 77.94 187 ALA A O 1
ATOM 1531 N N . ALA A 1 188 ? -2.230 -14.220 8.122 1.00 74.00 188 ALA A N 1
ATOM 1532 C CA . ALA A 1 188 ? -0.820 -14.101 7.788 1.00 74.00 188 ALA A CA 1
ATOM 1533 C C . ALA A 1 188 ? 0.042 -13.600 8.953 1.00 74.00 188 ALA A C 1
ATOM 1535 O O . ALA A 1 188 ? 0.263 -12.385 9.109 1.00 74.00 188 ALA A O 1
ATOM 1536 N N . PRO A 1 189 ? 0.569 -14.531 9.753 1.00 72.12 189 PRO A N 1
ATOM 1537 C CA . PRO A 1 189 ? 1.362 -14.212 10.929 1.00 72.12 189 PRO A CA 1
ATOM 1538 C C . PRO A 1 189 ? 2.590 -13.347 10.616 1.00 72.12 189 PRO A C 1
ATOM 1540 O O . PRO A 1 189 ? 2.935 -12.452 11.387 1.00 72.12 189 PRO A O 1
ATOM 1543 N N . GLU A 1 190 ? 3.219 -13.571 9.463 1.00 70.19 190 GLU A N 1
ATOM 1544 C CA . GLU A 1 190 ? 4.511 -13.012 9.063 1.00 70.19 190 GLU A CA 1
ATOM 1545 C C . GLU A 1 190 ? 4.457 -11.545 8.600 1.00 70.19 190 GLU A C 1
ATOM 1547 O O . GLU A 1 190 ? 5.490 -10.888 8.478 1.00 70.19 190 GLU A O 1
ATOM 1552 N N . TRP A 1 191 ? 3.260 -10.988 8.391 1.00 65.31 191 TRP A N 1
ATOM 1553 C CA . TRP A 1 191 ? 3.083 -9.618 7.878 1.00 65.31 191 TRP A CA 1
ATOM 1554 C C . TRP A 1 191 ? 2.768 -8.595 8.965 1.00 65.31 191 TRP A C 1
ATOM 1556 O O . TRP A 1 191 ? 2.779 -7.383 8.713 1.00 65.31 191 TRP A O 1
ATOM 1566 N N . LEU A 1 192 ? 2.497 -9.055 10.186 1.00 68.06 192 LEU A N 1
ATOM 1567 C CA . LEU A 1 192 ? 2.331 -8.173 11.329 1.00 68.06 192 LEU A CA 1
ATOM 1568 C C . LEU A 1 192 ? 3.682 -7.605 11.737 1.00 68.06 192 LEU A C 1
ATOM 1570 O O . LEU A 1 192 ? 4.517 -8.260 12.354 1.00 68.06 192 LEU A O 1
ATOM 1574 N N . LYS A 1 193 ? 3.878 -6.327 11.415 1.00 71.00 193 LYS A N 1
ATOM 1575 C CA . LYS A 1 193 ? 5.072 -5.595 11.833 1.00 71.00 193 LYS A CA 1
ATOM 1576 C C . LYS A 1 193 ? 5.181 -5.605 13.366 1.00 71.00 193 LYS A C 1
ATOM 1578 O O . LYS A 1 193 ? 4.160 -5.439 14.042 1.00 71.00 193 LYS A O 1
ATOM 1583 N N . PRO A 1 194 ? 6.400 -5.647 13.935 1.00 72.69 194 PRO A N 1
ATOM 1584 C CA . PRO A 1 194 ? 6.605 -5.582 15.385 1.00 72.69 194 PRO A CA 1
ATOM 1585 C C . PRO A 1 194 ? 5.905 -4.394 16.063 1.00 72.69 194 PRO A C 1
ATOM 1587 O O . PRO A 1 194 ? 5.412 -4.507 17.182 1.00 72.69 194 PRO A O 1
ATOM 1590 N N . ALA A 1 195 ? 5.806 -3.251 15.376 1.00 69.12 195 ALA A N 1
ATOM 1591 C CA . ALA A 1 195 ? 5.076 -2.082 15.867 1.00 69.12 195 ALA A CA 1
ATOM 1592 C C . ALA A 1 195 ? 3.568 -2.345 16.050 1.00 69.12 195 ALA A C 1
ATOM 1594 O O . ALA A 1 195 ? 2.973 -1.861 17.012 1.00 69.12 195 ALA A O 1
ATOM 1595 N N . THR A 1 196 ? 2.952 -3.129 15.162 1.00 72.75 196 THR A N 1
ATOM 1596 C CA . THR A 1 196 ? 1.547 -3.531 15.291 1.00 72.75 196 THR A CA 1
ATOM 1597 C C . THR A 1 196 ? 1.374 -4.506 16.449 1.00 72.75 196 THR A C 1
ATOM 1599 O O . THR A 1 196 ? 0.470 -4.319 17.251 1.00 72.75 196 THR A O 1
ATOM 1602 N N . ILE A 1 197 ? 2.291 -5.463 16.623 1.00 75.25 197 ILE A N 1
ATOM 1603 C CA . ILE A 1 197 ? 2.278 -6.393 17.767 1.00 75.25 197 ILE A CA 1
ATOM 1604 C C . ILE A 1 197 ? 2.352 -5.627 19.099 1.00 75.25 197 ILE A C 1
ATOM 1606 O O . ILE A 1 197 ? 1.546 -5.860 19.997 1.00 75.25 197 ILE A O 1
ATOM 1610 N N . LYS A 1 198 ? 3.248 -4.635 19.211 1.00 80.25 198 LYS A N 1
ATOM 1611 C CA . LYS A 1 198 ? 3.321 -3.757 20.393 1.00 80.25 198 LYS A CA 1
ATOM 1612 C C . LYS A 1 198 ? 2.001 -3.022 20.656 1.00 80.25 198 LYS A C 1
ATOM 1614 O O . LYS A 1 198 ? 1.593 -2.904 21.809 1.00 80.25 198 LYS A O 1
ATOM 1619 N N . ARG A 1 199 ? 1.318 -2.548 19.604 1.00 78.50 199 ARG A N 1
ATOM 1620 C CA . ARG A 1 199 ? -0.014 -1.930 19.729 1.00 78.50 199 ARG A CA 1
ATOM 1621 C C . ARG A 1 199 ? -1.061 -2.927 20.215 1.00 78.50 199 ARG A C 1
ATOM 1623 O O . ARG A 1 199 ? -1.793 -2.581 21.132 1.00 78.50 199 ARG A O 1
ATOM 1630 N N . VAL A 1 200 ? -1.099 -4.144 19.668 1.00 81.62 200 VAL A N 1
ATOM 1631 C CA . VAL A 1 200 ? -2.015 -5.204 20.128 1.00 81.62 200 VAL A CA 1
ATOM 1632 C C . VAL A 1 200 ? -1.835 -5.461 21.623 1.00 81.62 200 VAL A C 1
ATOM 1634 O O . VAL A 1 200 ? -2.817 -5.435 22.359 1.00 81.62 200 VAL A O 1
ATOM 1637 N N . ASN A 1 201 ? -0.594 -5.620 22.088 1.00 81.38 201 ASN A N 1
ATOM 1638 C CA . ASN A 1 201 ? -0.305 -5.858 23.505 1.00 81.38 201 ASN A CA 1
ATOM 1639 C C . ASN A 1 201 ? -0.773 -4.694 24.391 1.00 81.38 201 ASN A C 1
ATOM 1641 O O . ASN A 1 201 ? -1.373 -4.912 25.442 1.00 81.38 201 ASN A O 1
ATOM 1645 N N . ARG A 1 202 ? -0.551 -3.448 23.952 1.00 83.25 202 ARG A N 1
ATOM 1646 C CA . ARG A 1 202 ? -1.035 -2.259 24.667 1.00 83.25 202 ARG A CA 1
ATOM 1647 C C . ARG A 1 202 ? -2.563 -2.213 24.727 1.00 83.25 202 ARG A C 1
ATOM 1649 O O . ARG A 1 202 ? -3.117 -1.959 25.790 1.00 83.25 202 ARG A O 1
ATOM 1656 N N . ILE A 1 203 ? -3.238 -2.483 23.611 1.00 84.06 203 ILE A N 1
ATOM 1657 C CA . ILE A 1 203 ? -4.705 -2.532 23.534 1.00 84.06 203 ILE A CA 1
ATOM 1658 C C . ILE A 1 203 ? -5.245 -3.607 24.485 1.00 84.06 203 ILE A C 1
ATOM 1660 O O . ILE A 1 203 ? -6.145 -3.331 25.268 1.00 84.06 203 ILE A O 1
ATOM 1664 N N . GLN A 1 204 ? -4.641 -4.800 24.508 1.00 82.31 204 GLN A N 1
ATOM 1665 C CA . GLN A 1 204 ? -5.018 -5.870 25.439 1.00 82.31 204 GLN A CA 1
ATOM 1666 C C . GLN A 1 204 ? -4.895 -5.450 26.912 1.00 82.31 204 GLN A C 1
ATOM 1668 O O . GLN A 1 204 ? -5.769 -5.779 27.714 1.00 82.31 204 GLN A O 1
ATOM 1673 N N . GLN A 1 205 ? -3.835 -4.721 27.277 1.00 82.25 205 GLN A N 1
ATOM 1674 C CA . GLN A 1 205 ? -3.661 -4.195 28.636 1.00 82.25 205 GLN A CA 1
ATOM 1675 C C . GLN A 1 205 ? -4.739 -3.168 29.007 1.00 82.25 205 GLN A C 1
ATOM 1677 O O . GLN A 1 205 ? -5.259 -3.213 30.125 1.00 82.25 205 GLN A O 1
ATOM 1682 N N . ILE A 1 206 ? -5.103 -2.281 28.074 1.00 81.88 206 ILE A N 1
ATOM 1683 C CA . ILE A 1 206 ? -6.170 -1.287 28.267 1.00 81.88 206 ILE A CA 1
ATOM 1684 C C . ILE A 1 206 ? -7.512 -1.996 28.463 1.00 81.88 206 ILE A C 1
ATOM 1686 O O . ILE A 1 206 ? -8.134 -1.835 29.510 1.00 81.88 206 ILE A O 1
ATOM 1690 N N . THR A 1 207 ? -7.903 -2.876 27.537 1.00 82.06 207 THR A N 1
ATOM 1691 C CA . THR A 1 207 ? -9.180 -3.603 27.611 1.00 82.06 207 THR A CA 1
ATOM 1692 C C . THR A 1 207 ? -9.289 -4.456 28.877 1.00 82.06 207 THR A C 1
ATOM 1694 O O . THR A 1 207 ? -10.361 -4.559 29.471 1.00 82.06 207 THR A O 1
ATOM 1697 N N . ARG A 1 208 ? -8.188 -5.075 29.330 1.00 79.75 208 ARG A N 1
ATOM 1698 C CA . ARG A 1 208 ? -8.171 -5.841 30.587 1.00 79.75 208 ARG A CA 1
ATOM 1699 C C . ARG A 1 208 ? -8.402 -4.938 31.799 1.00 79.75 208 ARG A C 1
ATOM 1701 O O . ARG A 1 208 ? -9.154 -5.319 32.692 1.00 79.75 208 ARG A O 1
ATOM 1708 N N . SER A 1 209 ? -7.770 -3.767 31.820 1.00 77.62 209 SER A N 1
ATOM 1709 C CA . SER A 1 209 ? -7.932 -2.780 32.892 1.00 77.62 209 SER A CA 1
ATOM 1710 C C . SER A 1 209 ? -9.355 -2.216 32.933 1.00 77.62 209 SER A C 1
ATOM 1712 O O . SER A 1 209 ? -9.954 -2.163 34.002 1.00 77.62 209 SER A O 1
ATOM 1714 N N . GLU A 1 210 ? -9.938 -1.877 31.781 1.00 81.50 210 GLU A N 1
ATOM 1715 C CA . GLU A 1 210 ? -11.324 -1.394 31.675 1.00 81.50 210 GLU A CA 1
ATOM 1716 C C . GLU A 1 210 ? -12.335 -2.447 32.143 1.00 81.50 210 GLU A C 1
ATOM 1718 O O . GLU A 1 210 ? -13.239 -2.143 32.924 1.00 81.50 210 GLU A O 1
ATOM 1723 N N . LYS A 1 211 ? -12.148 -3.713 31.742 1.00 79.88 211 LYS A N 1
ATOM 1724 C CA . LYS A 1 211 ? -12.982 -4.826 32.222 1.00 79.88 211 LYS A CA 1
ATOM 1725 C C . LYS A 1 211 ? -12.874 -5.004 33.731 1.00 79.88 211 LYS A C 1
ATOM 1727 O O . LYS A 1 211 ? -13.895 -5.192 34.385 1.00 79.88 211 LYS A O 1
ATOM 1732 N N . LEU A 1 212 ? -11.668 -4.905 34.287 1.00 69.25 212 LEU A N 1
ATOM 1733 C CA . LEU A 1 212 ? -11.460 -4.990 35.730 1.00 69.25 212 LEU A CA 1
ATOM 1734 C C . LEU A 1 212 ? -12.166 -3.848 36.475 1.00 69.25 212 LEU A C 1
ATOM 1736 O O . LEU A 1 212 ? -12.861 -4.108 37.453 1.00 69.25 212 LEU A O 1
ATOM 1740 N N . LEU A 1 213 ? -12.049 -2.608 35.994 1.00 77.56 213 LEU A N 1
ATOM 1741 C CA . LEU A 1 213 ? -12.734 -1.454 36.584 1.00 77.56 213 LEU A CA 1
ATOM 1742 C C . LEU A 1 213 ? -14.257 -1.610 36.541 1.00 77.56 213 LEU A C 1
ATOM 1744 O O . LEU A 1 213 ? -14.917 -1.361 37.547 1.00 77.56 213 LEU A O 1
ATOM 1748 N N . SER A 1 214 ? -14.807 -2.083 35.419 1.00 79.62 214 SER A N 1
ATOM 1749 C CA . SER A 1 214 ? -16.242 -2.356 35.294 1.00 79.62 214 SER A CA 1
ATOM 1750 C C . SER A 1 214 ? -16.720 -3.414 36.294 1.00 79.62 214 SER A C 1
ATOM 1752 O O . SER A 1 214 ? -17.771 -3.244 36.910 1.00 79.62 214 SER A O 1
ATOM 1754 N N . ILE A 1 215 ? -15.944 -4.484 36.503 1.00 74.38 215 ILE A N 1
ATOM 1755 C CA . ILE A 1 215 ? -16.253 -5.517 37.503 1.00 74.38 215 ILE A CA 1
ATOM 1756 C C . ILE A 1 215 ? -16.228 -4.922 38.915 1.00 74.38 215 ILE A C 1
ATOM 1758 O O . ILE A 1 215 ? -17.178 -5.113 39.670 1.00 74.38 215 ILE A O 1
ATOM 1762 N N . CYS A 1 216 ? -15.187 -4.158 39.260 1.00 66.12 216 CYS A N 1
ATOM 1763 C CA . CYS A 1 216 ? -15.081 -3.503 40.565 1.00 66.12 216 CYS A CA 1
ATOM 1764 C C . CYS A 1 216 ? -16.230 -2.516 40.815 1.00 66.12 216 CYS A C 1
ATOM 1766 O O . CYS A 1 216 ? -16.741 -2.439 41.930 1.00 66.12 216 CYS A O 1
ATOM 1768 N N . GLN A 1 217 ? -16.651 -1.773 39.788 1.00 76.44 217 GLN A N 1
ATOM 1769 C CA . GLN A 1 217 ? -17.788 -0.863 39.882 1.00 76.44 217 GLN A CA 1
ATOM 1770 C C . GLN A 1 217 ? -19.087 -1.625 40.161 1.00 76.44 217 GLN A C 1
ATOM 1772 O O . GLN A 1 217 ? -19.787 -1.284 41.109 1.00 76.44 217 GLN A O 1
ATOM 1777 N N . LYS A 1 218 ? -19.369 -2.694 39.407 1.00 79.75 218 LYS A N 1
ATOM 1778 C CA . LYS A 1 218 ? -20.560 -3.530 39.619 1.00 79.75 218 LYS A CA 1
ATOM 1779 C C . LYS A 1 218 ? -20.583 -4.173 41.004 1.00 79.75 218 LYS A C 1
ATOM 1781 O O . LYS A 1 218 ? -21.619 -4.157 41.655 1.00 79.75 218 LYS A O 1
ATOM 1786 N N . ALA A 1 219 ? -19.447 -4.691 41.471 1.00 68.81 219 ALA A N 1
ATOM 1787 C CA . ALA A 1 219 ? -19.324 -5.249 42.817 1.00 68.81 219 ALA A CA 1
ATOM 1788 C C . ALA A 1 219 ? -19.628 -4.189 43.891 1.00 68.81 219 ALA A C 1
ATOM 1790 O O . ALA A 1 219 ? -20.386 -4.444 44.822 1.00 68.81 219 ALA A O 1
ATOM 1791 N N . ARG A 1 220 ? -19.127 -2.959 43.715 1.00 71.75 220 ARG A N 1
ATOM 1792 C CA . ARG A 1 220 ? -19.421 -1.838 44.618 1.00 71.75 220 ARG A CA 1
ATOM 1793 C C . ARG A 1 220 ? -20.897 -1.434 44.604 1.00 71.75 220 ARG A C 1
ATOM 1795 O O . ARG A 1 220 ? -21.455 -1.177 45.665 1.00 71.75 220 ARG A O 1
ATOM 1802 N N . GLU A 1 221 ? -21.514 -1.371 43.427 1.00 81.25 221 GLU A N 1
ATOM 1803 C CA . GLU A 1 221 ? -22.947 -1.087 43.258 1.00 81.25 221 GLU A CA 1
ATOM 1804 C C . GLU A 1 221 ? -23.824 -2.183 43.884 1.00 81.25 221 GLU A C 1
ATOM 1806 O O . GLU A 1 221 ? -24.868 -1.881 44.455 1.00 81.25 221 GLU A O 1
ATOM 1811 N N . ALA A 1 222 ? -23.370 -3.438 43.849 1.00 80.31 222 ALA A N 1
ATOM 1812 C CA . ALA A 1 222 ? -24.021 -4.579 44.489 1.00 80.31 222 ALA A CA 1
ATOM 1813 C C . ALA A 1 222 ? -23.778 -4.665 46.012 1.00 80.31 222 ALA A C 1
ATOM 1815 O O . ALA A 1 222 ? -24.306 -5.563 46.665 1.00 80.31 222 ALA A O 1
ATOM 1816 N N . GLY A 1 223 ? -22.985 -3.755 46.594 1.00 76.25 223 GLY A N 1
ATOM 1817 C CA . GLY A 1 223 ? -22.602 -3.801 48.009 1.00 76.25 223 GLY A CA 1
ATOM 1818 C C . GLY A 1 223 ? -21.638 -4.942 48.353 1.00 76.25 223 GLY A C 1
ATOM 1819 O O . GLY A 1 223 ? -21.415 -5.225 49.531 1.00 76.25 223 GLY A O 1
ATOM 1820 N N . GLU A 1 224 ? -21.056 -5.594 47.346 1.00 71.69 224 GLU A N 1
ATOM 1821 C CA . GLU A 1 224 ? -20.059 -6.637 47.533 1.00 71.69 224 GLU A CA 1
ATOM 1822 C C . GLU A 1 224 ? -18.700 -6.010 47.886 1.00 71.69 224 GLU A C 1
ATOM 1824 O O . GLU A 1 224 ? -18.291 -4.997 47.300 1.00 71.69 224 GLU A O 1
ATOM 1829 N N . PRO A 1 225 ? -17.953 -6.590 48.840 1.00 59.91 225 PRO A N 1
ATOM 1830 C CA . PRO A 1 225 ? -16.622 -6.111 49.165 1.00 59.91 225 PRO A CA 1
ATOM 1831 C C . PRO A 1 225 ? -15.698 -6.282 47.954 1.00 59.91 225 PRO A C 1
ATOM 1833 O O . PRO A 1 225 ? -15.352 -7.395 47.558 1.00 59.91 225 PRO A O 1
ATOM 1836 N N . VAL A 1 226 ? -15.256 -5.160 47.382 1.00 55.88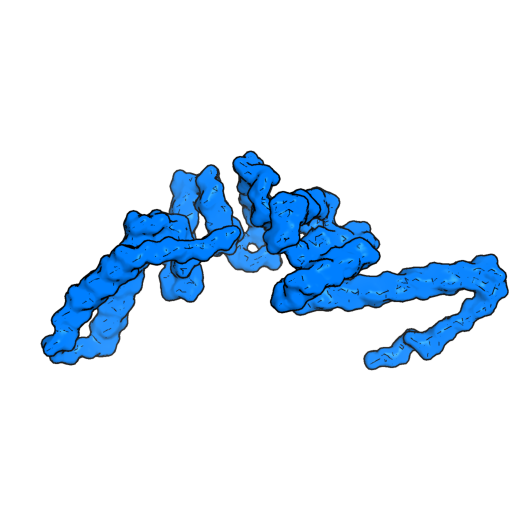 226 VAL A N 1
ATOM 1837 C CA . VAL A 1 226 ? -14.235 -5.142 46.329 1.00 55.88 226 VAL A CA 1
ATOM 1838 C C . VAL A 1 226 ? -12.891 -5.521 46.958 1.00 55.88 226 VAL A C 1
ATOM 1840 O O . VAL A 1 226 ? -12.142 -4.662 47.422 1.00 55.88 226 VAL A O 1
ATOM 1843 N N . MET A 1 227 ? -12.566 -6.816 47.001 1.00 51.78 227 MET A N 1
ATOM 1844 C CA . MET A 1 227 ? -11.188 -7.242 47.239 1.00 51.78 227 MET A CA 1
ATOM 1845 C C . MET A 1 227 ? -10.368 -6.865 46.009 1.00 51.78 227 MET A C 1
ATOM 1847 O O . MET A 1 227 ? -10.497 -7.484 44.953 1.00 51.78 227 MET A O 1
ATOM 1851 N N . TRP A 1 228 ? -9.521 -5.842 46.139 1.00 46.75 228 TRP A N 1
ATOM 1852 C CA . TRP A 1 228 ? -8.475 -5.566 45.159 1.00 46.75 228 TRP A CA 1
ATOM 1853 C C . TRP A 1 228 ? -7.728 -6.870 44.865 1.00 46.75 228 TRP A C 1
ATOM 1855 O O . TRP A 1 228 ? -7.173 -7.460 45.799 1.00 46.75 228 TRP A O 1
ATOM 1865 N N . PRO A 1 229 ? -7.679 -7.354 43.610 1.00 42.44 229 PRO A N 1
ATOM 1866 C CA . PRO A 1 229 ? -6.814 -8.473 43.302 1.00 42.44 229 PRO A CA 1
ATOM 1867 C C . PRO A 1 229 ? -5.390 -8.024 43.620 1.00 42.44 229 PRO A C 1
ATOM 1869 O O . PRO A 1 229 ? -4.907 -7.046 43.048 1.00 42.44 229 PRO A O 1
ATOM 1872 N N . GLN A 1 230 ? -4.718 -8.742 44.517 1.00 39.88 230 GLN A N 1
ATOM 1873 C CA . GLN A 1 230 ? -3.302 -8.590 44.880 1.00 39.88 230 GLN A CA 1
ATOM 1874 C C . GLN A 1 230 ? -2.352 -8.921 43.699 1.00 39.88 230 GLN A C 1
ATOM 1876 O O . GLN A 1 230 ? -1.286 -9.498 43.876 1.00 39.88 230 GLN A O 1
ATOM 1881 N N . LEU A 1 231 ? -2.749 -8.606 42.463 1.00 36.69 231 LEU A N 1
ATOM 1882 C CA . LEU A 1 231 ? -2.121 -9.028 41.210 1.00 36.69 231 LEU A CA 1
ATOM 1883 C C . LEU A 1 231 ? -1.849 -7.858 40.253 1.00 36.69 231 LEU A C 1
ATOM 1885 O O . LEU A 1 231 ? -1.713 -8.058 39.046 1.00 36.69 231 LEU A O 1
ATOM 1889 N N . LEU A 1 232 ? -1.732 -6.637 40.773 1.00 42.38 232 LEU A N 1
ATOM 1890 C CA . LEU A 1 232 ? -1.071 -5.552 40.055 1.00 42.38 232 LEU A CA 1
ATOM 1891 C C . LEU A 1 232 ? 0.377 -5.461 40.545 1.00 42.38 232 LEU A C 1
ATOM 1893 O O . LEU A 1 232 ? 0.627 -5.209 41.717 1.00 42.38 232 LEU A O 1
ATOM 1897 N N . VAL A 1 233 ? 1.301 -5.627 39.596 1.00 38.84 233 VAL A N 1
ATOM 1898 C CA . VAL A 1 233 ? 2.762 -5.478 39.705 1.00 38.84 233 VAL A CA 1
ATOM 1899 C C . VAL A 1 233 ? 3.524 -6.720 40.202 1.00 38.84 233 VAL A C 1
ATOM 1901 O O . VAL A 1 233 ? 3.973 -6.811 41.339 1.00 38.84 233 VAL A O 1
ATOM 1904 N N . ARG A 1 234 ? 3.818 -7.641 39.278 1.00 28.80 234 ARG A N 1
ATOM 1905 C CA . ARG A 1 234 ? 5.194 -8.149 39.170 1.00 28.80 234 ARG A CA 1
ATOM 1906 C C . ARG A 1 234 ? 5.727 -7.742 37.798 1.00 28.80 234 ARG A C 1
ATOM 1908 O O . ARG A 1 234 ? 5.044 -7.961 36.800 1.00 28.80 234 ARG A O 1
ATOM 1915 N N . HIS A 1 235 ? 6.856 -7.038 37.855 1.00 37.66 235 HIS A N 1
ATOM 1916 C CA . HIS A 1 235 ? 7.591 -6.378 36.777 1.00 37.66 235 HIS A CA 1
ATOM 1917 C C . HIS A 1 235 ? 7.893 -7.278 35.580 1.00 37.66 235 HIS A C 1
ATOM 1919 O O . HIS A 1 235 ? 8.122 -8.488 35.803 1.00 37.66 235 HIS A O 1
#

pLDDT: mean 77.2, std 15.31, range [28.8, 96.25]

Secondary structure (DSSP, 8-state):
----PPPHHHHHHHHHHHHHHHGGGSSS---HHHHHHHHHHHHHHHHHHHHHHH-HHHHHHHHTTSTTHHHHHHHHHHHHHH-TT-HHHHHHIIIIIS-S-TTSHHHHHHHHHHHHHHHHH-TT-HHHHHHHHHHHTTT-HHHHHHHHHHHHHH-TTS--SSHHHHHHHHTT-HHHHHHHHHHHHHH-GGGS-HHHHHHHHHHHHHHHHHHHHHHHHHHHHTT------S-S---

Sequence (235 aa):
WHPVVVPPHVKERIEERIEVEARPQEAGRISGNQYYQTNSAYREDEYRIYVEELGRIPTIRKFRNSIHRKKAEADLEQAYMDNPDDFQTLLTWVVYGGGGPMVNPFYGKKKKDAYRRLYEMDPTHPYVLHHLAIALYSTDPQEALGYALAAQHLEPHYIPRGVDGLCYAQLGDYEKALAAFKRAHAAAPEWLKPATIKRVNRIQQITRSEKLLSICQKAREAGEPVMWPQLLVRH

Radius of gyration: 26.23 Å; chains: 1; bounding box: 68×32×78 Å

Foldseek 3Di:
DDQLDDDPVLVVVLVVVVVVLCVVVVPDDDDPVNVVVSVVVSVVVNLVSCCVPVNLLNSLVNCCVHPCNVVSLVSLVVVCVVPVLDLSSLVSCLVRNLDDDCPDPVSLVVSLVSLVSSCVVPVQDLVSLLVNLVSPLVPPLPSSLVSLVSSCVSPVLPDPLQSNLSSCVSVVVLVVSLVSNVVSCVSPVPPQDVVNVVVNVVSVVVVVVVVLVVVLVVCVVVVHDPDDPPPPDDD

=== Feature glossary ===
Legend for the data blocks above and below:

— What the protein is —

The amino-acid sequence is the protein's primary structure: the linear order of residues from the N-terminus to the C-terminus, written in one-letter code. Everything else here — the 3D coordinates, the secondary structure, the domain annotations — is ultimately a consequence of this string.

Database cross-references. InterPro integrates a dozen domain/family signature databases into unified entries with residue-range hits. GO terms attach function/process/location labels with evidence codes. CATH codes position the fold in a four-level structural taxonomy. Organism is the NCBI-taxonomy species name.

— Where its atoms are —

The mmCIF block holds the 3D Cartesian coordinates of each backbone atom (N, Cα, C, O) in ångströms. mmCIF is the PDB's canonical archive format — a tagged-loop text representation of the atomic model.

The six renders are orthographic views along the three Cartesian axes in both directions. Representation (cartoon, sticks, or surface) and color scheme (sequence-rainbow or by-chain) vary across proteins so the training set covers all the common visualization conventions.

— Local backbone conformation —

Secondary structure is the local, repeating backbone conformation. DSSP classifies it into eight states by reading the hydrogen-bond network: three helix types (H, G, I), two β types (E, B), two non-regular types (T, S), and unstructured coil (-).

SS3 is a coarse helix/strand/coil call (letters a/b/c) made by the P-SEA algorithm from inter-Cα distances and dihedrals. It is less detailed than DSSP but needs only Cα positions.

Backbone dihedral angles. Every residue except chain termini has a φ (preceding-C → N → Cα → C) and a ψ (N → Cα → C → next-N). They are reported in degrees following the IUPAC sign convention. Secondary structure is essentially a statement about which (φ, ψ) basin each residue occupies.

— Global shape and packing —

The geometric summary reports three shape descriptors. Rg (radius of gyration) measures how spread out the Cα atoms are about their centre of mass; compact globular proteins have small Rg, elongated or unfolded ones large. Cα contacts (<8 Å, |i−j|>4) count long-range residue pairs in spatial proximity — high for tightly packed folds, near zero for rods or random coil. The bounding-box extents give the protein's footprint along x, y, z in Å.

Solvent accessibility: the surface area of each residue that a 1.4 Å water probe can touch, in Å². When only backbone atoms are present the absolute values are lower than full-atom SASA (side chains contribute most of the area) and are flagged as backbone-only.

Plot images: a contact map (which residues are close in 3D, as an N×N binary image), a Ramachandran scatter (backbone torsion angles, revealing secondary-structure composition at a glance), and — for AlphaFold structures — a PAE heatmap (pairwise prediction confidence).

— Structural neighborhood —

Foldseek's 3Di representation compresses backbone geometry into a per-residue letter drawn from a learned twenty-state alphabet. It captures the tertiary interaction pattern around each residue — which residues are packed against it in space, regardless of where they are in sequence.

Structural nearest neighbors (via Foldseek easy-search vs the PDB). Reported per hit: target PDB id, E-value, and alignment TM-score. A TM-score above ~0.5 is the conventional threshold for 'same fold'.

— Confidence and disorder —

pLDDT (predicted Local Distance Difference Test) is AlphaFold's per-residue confidence score, ranging from 0 to 100. Values above 90 indicate high confidence (typically well-packed cores); 70–90 is confident; 50–70 low confidence; below 50 usually means the region is disordered or the prediction is unreliable there. AlphaFold stores pLDDT in the mmCIF B-factor column.

For experimental (PDB) structures, the B-factor (temperature factor) quantifies the positional spread of each atom in the crystal — a combination of thermal vibration and static disorder — in units of Å². High B-factors mark flexible loops or poorly resolved regions; low B-factors mark the rigid, well-ordered core.

Predicted Aligned Error (PAE) is an AlphaFold confidence matrix: entry (i, j) is the expected error in the position of residue j, in ångströms, when the prediction is superimposed on the true structure at residue i. Low PAE within a block of residues means that block is internally rigid and well-predicted; high PAE between two blocks means their relative placement is uncertain even if each block individually is confident.